Protein AF-E6WQA3-F1 (afdb_monomer_lite)

Radius of gyration: 50.95 Å; chains: 1; bounding box: 181×83×124 Å

pLDDT: mean 77.7, std 20.27, range [34.38, 96.5]

Sequence (260 aa):
MSIFPIILMTVLAVWALCATVLAVVSARRLRREQEAHGVAQDRMDRYRAALRRSEEKASAVALQFEALQREYVALRRSQEESEAEPSERPVPTVMIDCLDISGEIGTLFEHVARVATAIRDYSAYTRGHYGPEHSKARYDLLWLSDCLHTLDRVGKALAAGSQRSLASACQELLQMYDAYLTDGSGYDSRDTFRRLSERVPLRAVSDAIRSIAMKTAVPPASTSEMPAPATIPPVSAPVTGPPPTTGQRSMPGSALAQQA

Secondary structure (DSSP, 8-state):
--SHHHHHHHHHHHHHHHHHHHHHHHHHHHHHHHHHHHHHHHHHHHHHHHHHHHHHHHHHHHHHHHHHHHHHHHHHHHHHHHHHS-----SS----TT---HHHHHHHHHHHHHHHHHHHHTSHHHHTTT-SPPTTHHHHHHHHHHHHHHHHHHHHHHHTT-HHHHHHHHHHHHHHHHHHHH--STT-HHHHHHHTTTTS-HHHHHHHHHHHHHHHSPPP--------------PPPP----PPPP--------------

Foldseek 3Di:
DDPVVVVVVVVVVVVVVVVVVVVVVVVVVVVVVVVVVVVVVVVVVVVVVVVVVVVVVVVVVVVVVVVVVVVVVVVVVVVVVVVPPPDPDPDPPPPLPPFPLVVLVVVVVVLLVLLVVVLVCLDVVVVVPDDDHDPLSVLLNVLSVVLNVLCVQCVVCSVVSQLVSNLVSLVVSLVVLVCLCVDDDPSRSNVSCVVCCVSNPVVVNNVSSVSSNVSSPDDPPPPPPPPDPPPPDDDDDDDDDDDDDDDDDDDDDDDDDDDD

Structure (mmCIF, N/CA/C/O backbone):
data_AF-E6WQA3-F1
#
_entry.id   AF-E6WQA3-F1
#
loop_
_atom_site.group_PDB
_atom_site.id
_atom_site.type_symbol
_atom_site.label_atom_id
_atom_site.label_alt_id
_atom_site.label_comp_id
_atom_site.label_asym_id
_atom_site.label_entity_id
_atom_site.label_seq_id
_atom_site.pdbx_PDB_ins_code
_atom_site.Cartn_x
_atom_site.Cartn_y
_atom_site.Cartn_z
_atom_site.occupancy
_atom_site.B_iso_or_equiv
_atom_site.auth_seq_id
_atom_site.auth_comp_id
_atom_site.auth_asym_id
_atom_site.auth_atom_id
_atom_site.pdbx_PDB_model_num
ATOM 1 N N . MET A 1 1 ? 74.403 40.742 -66.467 1.00 54.91 1 MET A N 1
ATOM 2 C CA . MET A 1 1 ? 73.230 40.898 -65.575 1.00 54.91 1 MET A CA 1
ATOM 3 C C . MET A 1 1 ? 73.481 40.071 -64.324 1.00 54.91 1 MET A C 1
ATOM 5 O O . MET A 1 1 ? 73.879 38.923 -64.460 1.00 54.91 1 MET A O 1
ATOM 9 N N . SER A 1 2 ? 73.365 40.662 -63.132 1.00 60.31 2 SER A N 1
ATOM 10 C CA . SER A 1 2 ? 73.718 39.990 -61.871 1.00 60.31 2 SER A CA 1
ATOM 11 C C . SER A 1 2 ? 72.625 38.995 -61.461 1.00 60.31 2 SER A C 1
ATOM 13 O O . SER A 1 2 ? 71.460 39.370 -61.389 1.00 60.31 2 SER A O 1
ATOM 15 N N . ILE A 1 3 ? 73.001 37.735 -61.211 1.00 78.06 3 ILE A N 1
ATOM 16 C CA . ILE A 1 3 ? 72.114 36.621 -60.803 1.00 78.06 3 ILE A CA 1
ATOM 17 C C . ILE A 1 3 ? 71.727 36.726 -59.310 1.00 78.06 3 ILE A C 1
ATOM 19 O O . ILE A 1 3 ? 70.714 36.189 -58.864 1.00 78.06 3 ILE A O 1
ATOM 23 N N . PHE A 1 4 ? 72.507 37.484 -58.540 1.00 81.31 4 PHE A N 1
ATOM 24 C CA . PHE A 1 4 ? 72.368 37.677 -57.099 1.00 81.31 4 PHE A CA 1
ATOM 25 C C . PHE A 1 4 ? 70.963 38.104 -56.603 1.00 81.31 4 PHE A C 1
ATOM 27 O O . PHE A 1 4 ? 70.460 37.458 -55.681 1.00 81.31 4 PHE A O 1
ATOM 34 N N . PRO A 1 5 ? 70.274 39.115 -57.183 1.00 82.88 5 PRO A N 1
ATOM 35 C CA . PRO A 1 5 ? 68.948 39.531 -56.709 1.00 82.88 5 PRO A CA 1
ATOM 36 C C . PRO A 1 5 ? 67.866 38.457 -56.886 1.00 82.88 5 PRO A C 1
ATOM 38 O O . PRO A 1 5 ? 66.955 38.373 -56.066 1.00 82.88 5 PRO A O 1
ATOM 41 N N . ILE A 1 6 ? 67.971 37.612 -57.917 1.00 82.69 6 ILE A N 1
ATOM 42 C CA . ILE A 1 6 ? 67.002 36.536 -58.169 1.00 82.69 6 ILE A CA 1
ATOM 43 C C . ILE A 1 6 ? 67.149 35.453 -57.096 1.00 82.69 6 ILE A C 1
ATOM 45 O O . ILE A 1 6 ? 66.159 35.051 -56.487 1.00 82.69 6 ILE A O 1
ATOM 49 N N . ILE A 1 7 ? 68.387 35.043 -56.799 1.00 86.44 7 ILE A N 1
ATOM 50 C CA . ILE A 1 7 ? 68.666 34.069 -55.734 1.00 86.44 7 ILE A CA 1
ATOM 51 C C . ILE A 1 7 ? 68.172 34.611 -54.386 1.00 86.44 7 ILE A C 1
ATOM 53 O O . ILE A 1 7 ? 67.445 33.915 -53.679 1.00 86.44 7 ILE A O 1
ATOM 57 N N . LEU A 1 8 ? 68.467 35.874 -54.064 1.00 89.94 8 LEU A N 1
ATOM 58 C CA . LEU A 1 8 ? 68.033 36.494 -52.810 1.00 89.94 8 LEU A CA 1
ATOM 59 C C . LEU A 1 8 ? 66.501 36.503 -52.653 1.00 89.94 8 LEU A C 1
ATOM 61 O O . LEU A 1 8 ? 65.993 36.125 -51.600 1.00 89.94 8 LEU A O 1
ATOM 65 N N . MET A 1 9 ? 65.758 36.877 -53.701 1.00 89.19 9 MET A N 1
ATOM 66 C CA . MET A 1 9 ? 64.289 36.891 -53.667 1.00 89.19 9 MET A CA 1
ATOM 67 C C . MET A 1 9 ? 63.693 35.490 -53.502 1.00 89.19 9 MET A C 1
ATOM 69 O O . MET A 1 9 ? 62.743 35.318 -52.741 1.00 89.19 9 MET A O 1
ATOM 73 N N . THR A 1 10 ? 64.265 34.472 -54.155 1.00 88.12 10 THR A N 1
ATOM 74 C CA . THR A 1 10 ? 63.793 33.085 -53.991 1.00 88.12 10 THR A CA 1
ATOM 75 C C . THR A 1 10 ? 64.035 32.551 -52.580 1.00 88.12 10 THR A C 1
ATOM 77 O O . THR A 1 10 ? 63.140 31.939 -52.001 1.00 88.12 10 THR A O 1
ATOM 80 N N . VAL A 1 11 ? 65.195 32.844 -51.984 1.00 93.06 11 VAL A N 1
ATOM 81 C CA . VAL A 1 11 ? 65.504 32.454 -50.600 1.00 93.06 11 VAL A CA 1
ATOM 82 C C . VAL A 1 11 ? 64.552 33.140 -49.620 1.00 93.06 11 VAL A C 1
ATOM 84 O O . VAL A 1 11 ? 64.011 32.477 -48.737 1.00 93.06 11 VAL A O 1
ATOM 87 N N . LEU A 1 12 ? 64.278 34.436 -49.806 1.00 92.50 12 LEU A N 1
ATOM 88 C CA . LEU A 1 12 ? 63.318 35.172 -48.978 1.00 92.50 12 LEU A CA 1
ATOM 89 C C . LEU A 1 12 ? 61.889 34.633 -49.123 1.00 92.50 12 LEU A C 1
ATOM 91 O O . LEU A 1 12 ? 61.191 34.495 -48.120 1.00 92.50 12 LEU A O 1
ATOM 95 N N . ALA A 1 13 ? 61.463 34.280 -50.338 1.00 91.88 13 ALA A N 1
ATOM 96 C CA . ALA A 1 13 ? 60.142 33.701 -50.580 1.00 91.88 13 ALA A CA 1
ATOM 97 C C . ALA A 1 13 ? 59.982 32.326 -49.910 1.00 91.88 13 ALA A C 1
ATOM 99 O O . ALA A 1 13 ? 58.973 32.076 -49.250 1.00 91.88 13 ALA A O 1
ATOM 100 N N . VAL A 1 14 ? 60.995 31.457 -50.015 1.00 93.25 14 VAL A N 1
ATOM 101 C CA . VAL A 1 14 ? 61.010 30.157 -49.324 1.00 93.25 14 VAL A CA 1
ATOM 102 C C . VAL A 1 14 ? 60.991 30.353 -47.809 1.00 93.25 14 VAL A C 1
ATOM 104 O O . VAL A 1 14 ? 60.242 29.674 -47.108 1.00 93.25 14 VAL A O 1
ATOM 107 N N . TRP A 1 15 ? 61.755 31.316 -47.293 1.00 95.31 15 TRP A N 1
ATOM 108 C CA . TRP A 1 15 ? 61.786 31.604 -45.863 1.00 95.31 15 TRP A CA 1
ATOM 109 C C . TRP A 1 15 ? 60.438 32.124 -45.344 1.00 95.31 15 TRP A C 1
ATOM 111 O O . TRP A 1 15 ? 59.956 31.656 -44.313 1.00 95.31 15 TRP A O 1
ATOM 121 N N . ALA A 1 16 ? 59.775 33.013 -46.089 1.00 94.38 16 ALA A N 1
ATOM 122 C CA . ALA A 1 16 ? 58.437 33.503 -45.762 1.00 94.38 16 ALA A CA 1
ATOM 123 C C . ALA A 1 16 ? 57.380 32.383 -45.788 1.00 94.38 16 ALA A C 1
ATOM 125 O O . ALA A 1 16 ? 56.514 32.321 -44.909 1.00 94.38 16 ALA A O 1
ATOM 126 N N . LEU A 1 17 ? 57.470 31.458 -46.750 1.00 94.62 17 LEU A N 1
ATOM 127 C CA . LEU A 1 17 ? 56.593 30.287 -46.811 1.00 94.62 17 LEU A CA 1
ATOM 128 C C . LEU A 1 17 ? 56.805 29.371 -45.592 1.00 94.62 17 LEU A C 1
ATOM 130 O O . LEU A 1 17 ? 55.846 28.972 -44.934 1.00 94.62 17 LEU A O 1
ATOM 134 N N . CYS A 1 18 ? 58.057 29.090 -45.229 1.00 93.94 18 CYS A N 1
ATOM 135 C CA . CYS A 1 18 ? 58.369 28.300 -44.037 1.00 93.94 18 CYS A CA 1
ATOM 136 C C . CYS A 1 18 ? 57.880 28.984 -42.749 1.00 93.94 18 CYS A C 1
ATOM 138 O O . CYS A 1 18 ? 57.276 28.329 -41.897 1.00 93.94 18 CYS A O 1
ATOM 140 N N . ALA A 1 19 ? 58.077 30.300 -42.616 1.00 95.00 19 ALA A N 1
ATOM 141 C CA . ALA A 1 19 ? 57.637 31.068 -41.452 1.00 95.00 19 ALA A CA 1
ATOM 142 C C . ALA A 1 19 ? 56.106 31.085 -41.305 1.00 95.00 19 ALA A C 1
ATOM 144 O O . ALA A 1 19 ? 55.588 30.894 -40.205 1.00 95.00 19 ALA A O 1
ATOM 145 N N . THR A 1 20 ? 55.371 31.255 -42.407 1.00 94.44 20 THR A N 1
ATOM 146 C CA . THR A 1 20 ? 53.898 31.228 -42.395 1.00 94.44 20 THR A CA 1
ATOM 147 C C . THR A 1 20 ? 53.353 29.847 -42.044 1.00 94.44 20 THR A C 1
ATOM 149 O O . THR A 1 20 ? 52.447 29.747 -41.216 1.00 94.44 20 THR A O 1
ATOM 152 N N . VAL A 1 21 ? 53.936 28.771 -42.583 1.00 95.00 21 VAL A N 1
ATOM 153 C CA . VAL A 1 21 ? 53.549 27.398 -42.220 1.00 95.00 21 VAL A CA 1
ATOM 154 C C . VAL A 1 21 ? 53.799 27.134 -40.732 1.00 95.00 21 VAL A C 1
ATOM 156 O O . VAL A 1 21 ? 52.904 26.638 -40.045 1.00 95.00 21 VAL A O 1
ATOM 159 N N . LEU A 1 22 ? 54.965 27.521 -40.204 1.00 95.19 22 LEU A N 1
ATOM 160 C CA . LEU A 1 22 ? 55.279 27.372 -38.778 1.00 95.19 22 LEU A CA 1
ATOM 161 C C . LEU A 1 22 ? 54.321 28.171 -37.888 1.00 95.19 22 LEU A C 1
ATOM 163 O O . LEU A 1 22 ? 53.848 27.638 -36.884 1.00 95.19 22 LEU A O 1
ATOM 167 N N . ALA A 1 23 ? 53.983 29.405 -38.272 1.00 94.25 23 ALA A N 1
ATOM 168 C CA . ALA A 1 23 ? 53.027 30.239 -37.545 1.00 94.25 23 ALA A CA 1
ATOM 169 C C . ALA A 1 23 ? 51.612 29.635 -37.538 1.00 94.25 23 ALA A C 1
ATOM 171 O O . ALA A 1 23 ? 50.928 29.651 -36.516 1.00 94.25 23 ALA A O 1
ATOM 172 N N . VAL A 1 24 ? 51.167 29.051 -38.654 1.00 94.94 24 VAL A N 1
ATOM 173 C CA . VAL A 1 24 ? 49.854 28.391 -38.727 1.00 94.94 24 VAL A CA 1
ATOM 174 C C . VAL A 1 24 ? 49.830 27.125 -37.871 1.00 94.94 24 VAL A C 1
ATOM 176 O O . VAL A 1 24 ? 48.847 26.878 -37.169 1.00 94.94 24 VAL A O 1
ATOM 179 N N . VAL A 1 25 ? 50.895 26.322 -37.897 1.00 95.00 25 VAL A N 1
ATOM 180 C CA . VAL A 1 25 ? 50.987 25.102 -37.082 1.00 95.00 25 VAL A CA 1
ATOM 181 C C . VAL A 1 25 ? 51.034 25.442 -35.593 1.00 95.00 25 VAL A C 1
ATOM 183 O O . VAL A 1 25 ? 50.296 24.833 -34.815 1.00 95.00 25 VAL A O 1
ATOM 186 N N . SER A 1 26 ? 51.829 26.437 -35.191 1.00 92.31 26 SER A N 1
ATOM 187 C CA . SER A 1 26 ? 51.912 26.865 -33.791 1.00 92.31 26 SER A CA 1
ATOM 188 C C . SER A 1 26 ? 50.596 27.471 -33.302 1.00 92.31 26 SER A C 1
ATOM 190 O O . SER A 1 26 ? 50.126 27.096 -32.230 1.00 92.31 26 SER A O 1
ATOM 192 N N . ALA A 1 27 ? 49.930 28.301 -34.112 1.00 92.69 27 ALA A N 1
ATOM 193 C CA . ALA A 1 27 ? 48.621 28.860 -33.778 1.00 92.69 27 ALA A CA 1
ATOM 194 C C . ALA A 1 27 ? 47.549 27.770 -33.633 1.00 92.69 27 ALA A C 1
ATOM 196 O O . ALA A 1 27 ? 46.747 27.807 -32.700 1.00 92.69 27 ALA A O 1
ATOM 197 N N . ARG A 1 28 ? 47.541 26.766 -34.521 1.00 92.94 28 ARG A N 1
ATOM 198 C CA . ARG A 1 28 ? 46.621 25.619 -34.417 1.00 92.94 28 ARG A CA 1
ATOM 199 C C . ARG A 1 28 ? 46.897 24.782 -33.174 1.00 92.94 28 ARG A C 1
ATOM 201 O O . ARG A 1 28 ? 45.951 24.345 -32.525 1.00 92.94 28 ARG A O 1
ATOM 208 N N . ARG A 1 29 ? 48.169 24.564 -32.838 1.00 93.19 29 ARG A N 1
ATOM 209 C CA . ARG A 1 29 ? 48.557 23.845 -31.623 1.00 93.19 29 ARG A CA 1
ATOM 210 C C . ARG A 1 29 ? 48.110 24.597 -30.368 1.00 93.19 29 ARG A C 1
ATOM 212 O O . ARG A 1 29 ? 47.467 23.993 -29.518 1.00 93.19 29 ARG A O 1
ATOM 219 N N . LEU A 1 30 ? 48.358 25.905 -30.308 1.00 93.06 30 LEU A N 1
ATOM 220 C CA . LEU A 1 30 ? 47.960 26.749 -29.182 1.00 93.06 30 LEU A CA 1
ATOM 221 C C . LEU A 1 30 ? 46.436 26.763 -28.992 1.00 93.06 30 LEU A C 1
ATOM 223 O O . LEU A 1 30 ? 45.960 26.647 -27.868 1.00 93.06 30 LEU A O 1
ATOM 227 N N . ARG A 1 31 ? 45.663 26.830 -30.086 1.00 91.38 31 ARG A N 1
ATOM 228 C CA . ARG A 1 31 ? 44.193 26.742 -30.023 1.00 91.38 31 ARG A CA 1
ATOM 229 C C . ARG A 1 31 ? 43.713 25.409 -29.451 1.00 91.38 31 ARG A C 1
ATOM 231 O O . ARG A 1 31 ? 42.843 25.411 -28.592 1.00 91.38 31 ARG A O 1
ATOM 238 N N . ARG A 1 32 ? 44.309 24.284 -29.863 1.00 92.75 32 ARG A N 1
ATOM 239 C CA . ARG A 1 32 ? 43.960 22.958 -29.318 1.00 92.75 32 ARG A CA 1
ATOM 240 C C . ARG A 1 32 ? 44.265 22.845 -27.825 1.00 92.75 32 ARG A C 1
ATOM 242 O O . ARG A 1 32 ? 43.474 22.271 -27.086 1.00 92.75 32 ARG A O 1
ATOM 249 N N . GLU A 1 33 ? 45.399 23.388 -27.385 1.00 92.38 33 GLU A N 1
ATOM 250 C CA . GLU A 1 33 ? 45.766 23.415 -25.965 1.00 92.38 33 GLU A CA 1
ATOM 251 C C . GLU A 1 33 ? 44.787 24.295 -25.161 1.00 92.38 33 GLU A C 1
ATOM 253 O O . GLU A 1 33 ? 44.315 23.880 -24.104 1.00 92.38 33 GLU A O 1
ATOM 258 N N . GLN A 1 34 ? 44.385 25.454 -25.696 1.00 91.94 34 GLN A N 1
ATOM 259 C CA . GLN A 1 34 ? 43.372 26.321 -25.079 1.00 91.94 34 GLN A CA 1
ATOM 260 C C . GLN A 1 34 ? 41.988 25.660 -24.994 1.00 91.94 34 GLN A C 1
ATOM 262 O O . GLN A 1 34 ? 41.352 25.718 -23.943 1.00 91.94 34 GLN A O 1
ATOM 267 N N . GLU A 1 35 ? 41.534 24.993 -26.058 1.00 92.38 35 GLU A N 1
ATOM 268 C CA . GLU A 1 35 ? 40.267 24.250 -26.063 1.00 92.38 35 GLU A CA 1
ATOM 269 C C . GLU A 1 35 ? 40.280 23.115 -25.027 1.00 92.38 35 GLU A C 1
ATOM 271 O O . GLU A 1 35 ? 39.320 22.954 -24.272 1.00 92.38 35 GLU A O 1
ATOM 276 N N . ALA A 1 36 ? 41.387 22.372 -24.921 1.00 90.94 36 ALA A N 1
ATOM 277 C CA . ALA A 1 36 ? 41.539 21.317 -23.920 1.00 90.94 36 ALA A CA 1
ATOM 278 C C . ALA A 1 36 ? 41.485 21.864 -22.481 1.00 90.94 36 ALA A C 1
ATOM 280 O O . ALA A 1 36 ? 40.849 21.257 -21.613 1.00 90.94 36 ALA A O 1
ATOM 281 N N . HIS A 1 37 ? 42.103 23.023 -22.227 1.00 91.94 37 HIS A N 1
ATOM 282 C CA . HIS A 1 37 ? 42.023 23.694 -20.928 1.00 91.94 37 HIS A CA 1
ATOM 283 C C . HIS A 1 37 ? 40.611 24.199 -20.612 1.00 91.94 37 HIS A C 1
ATOM 285 O O . HIS A 1 37 ? 40.155 24.011 -19.483 1.00 91.94 37 HIS A O 1
ATOM 291 N N . GLY A 1 38 ? 39.898 24.756 -21.596 1.00 91.81 38 GLY A N 1
ATOM 292 C CA . GLY A 1 38 ? 38.505 25.183 -21.435 1.00 91.81 38 GLY A CA 1
ATOM 293 C C . GLY A 1 38 ? 37.586 24.018 -21.064 1.00 91.81 38 GLY A C 1
ATOM 294 O O . GLY A 1 38 ? 36.861 24.087 -20.076 1.00 91.81 38 GLY A O 1
ATOM 295 N N . VAL A 1 39 ? 37.704 22.883 -21.763 1.00 93.44 39 VAL A N 1
ATOM 296 C CA . VAL A 1 39 ? 36.914 21.674 -21.458 1.00 93.44 39 VAL A CA 1
ATOM 297 C C . VAL A 1 39 ? 37.200 21.145 -20.046 1.00 93.44 39 VAL A C 1
ATOM 299 O O . VAL A 1 39 ? 36.283 20.692 -19.353 1.00 93.44 39 VAL A O 1
ATOM 302 N N . ALA A 1 40 ? 38.458 21.198 -19.597 1.00 92.19 40 ALA A N 1
ATOM 303 C CA . ALA A 1 40 ? 38.826 20.797 -18.242 1.00 92.19 40 ALA A CA 1
ATOM 304 C C . ALA A 1 40 ? 38.228 21.738 -17.180 1.00 92.19 40 ALA A C 1
ATOM 306 O O . ALA A 1 40 ? 37.687 21.254 -16.182 1.00 92.19 40 ALA A O 1
ATOM 307 N N . GLN A 1 41 ? 38.273 23.054 -17.408 1.00 94.81 41 GLN A N 1
ATOM 308 C CA . GLN A 1 41 ? 37.668 24.059 -16.526 1.00 94.81 41 GLN A CA 1
ATOM 309 C C . GLN A 1 41 ? 36.146 23.894 -16.450 1.00 94.81 41 GLN A C 1
ATOM 311 O O . GLN A 1 41 ? 35.612 23.734 -15.353 1.00 94.81 41 GLN A O 1
ATOM 316 N N . ASP A 1 42 ? 35.469 23.757 -17.592 1.00 94.81 42 ASP A N 1
ATOM 317 C CA . ASP A 1 42 ? 34.022 23.518 -17.659 1.00 94.81 42 ASP A CA 1
ATOM 318 C C . ASP A 1 42 ? 33.600 22.253 -16.907 1.00 94.81 42 ASP A C 1
ATOM 320 O O . ASP A 1 42 ? 32.508 22.166 -16.333 1.00 94.81 42 ASP A O 1
ATOM 324 N N . ARG A 1 43 ? 34.440 21.213 -16.940 1.00 93.88 43 ARG A N 1
ATOM 325 C CA . ARG A 1 43 ? 34.186 19.976 -16.200 1.00 93.88 43 ARG A CA 1
ATOM 326 C C . ARG A 1 43 ? 34.349 20.195 -14.695 1.00 93.88 43 ARG A C 1
ATOM 328 O O . ARG A 1 43 ? 33.512 19.716 -13.931 1.00 93.88 43 ARG A O 1
ATOM 335 N N . MET A 1 44 ? 35.381 20.924 -14.270 1.00 94.62 44 MET A N 1
ATOM 336 C CA . MET A 1 44 ? 35.592 21.271 -12.860 1.00 94.62 44 MET A CA 1
ATOM 337 C C . MET A 1 44 ? 34.468 22.150 -12.309 1.00 94.62 44 MET A C 1
ATOM 339 O O . MET A 1 44 ? 33.974 21.887 -11.213 1.00 94.62 44 MET A O 1
ATOM 343 N N . ASP A 1 45 ? 34.003 23.134 -13.074 1.00 95.62 45 ASP A N 1
ATOM 344 C CA . ASP A 1 45 ? 32.924 24.024 -12.644 1.00 95.62 45 ASP A CA 1
ATOM 345 C C . ASP A 1 45 ? 31.585 23.290 -12.548 1.00 95.62 45 ASP A C 1
ATOM 347 O O . ASP A 1 45 ? 30.834 23.491 -11.590 1.00 95.62 45 ASP A O 1
ATOM 351 N N . ARG A 1 46 ? 31.328 22.332 -13.448 1.00 95.88 46 ARG A N 1
ATOM 352 C CA . ARG A 1 46 ? 30.185 21.415 -13.319 1.00 95.88 46 ARG A CA 1
ATOM 353 C C . ARG A 1 46 ? 30.258 20.565 -12.053 1.00 95.88 46 ARG A C 1
ATOM 355 O O . ARG A 1 46 ? 29.241 20.426 -11.374 1.00 95.88 46 ARG A O 1
ATOM 362 N N . TYR A 1 47 ? 31.429 20.028 -11.708 1.00 95.12 47 TYR A N 1
ATOM 363 C CA . TYR A 1 47 ? 31.590 19.270 -10.463 1.00 95.12 47 TYR A CA 1
ATOM 364 C C . TYR A 1 47 ? 31.397 20.146 -9.225 1.00 95.12 47 TYR A C 1
ATOM 366 O O . TYR A 1 47 ? 30.706 19.733 -8.298 1.00 95.12 47 TYR A O 1
ATOM 374 N N . ARG A 1 48 ? 31.923 21.375 -9.224 1.00 96.50 48 ARG A N 1
ATOM 375 C CA . ARG A 1 48 ? 31.711 22.335 -8.128 1.00 96.50 48 ARG A CA 1
ATOM 376 C C . ARG A 1 48 ? 30.240 22.711 -7.973 1.00 96.50 48 ARG A C 1
ATOM 378 O O . ARG A 1 48 ? 29.739 22.754 -6.855 1.00 96.50 48 ARG A O 1
ATOM 385 N N . ALA A 1 49 ? 29.530 22.939 -9.077 1.00 95.81 49 ALA A N 1
ATOM 386 C CA . ALA A 1 49 ? 28.097 23.218 -9.045 1.00 95.81 49 ALA A CA 1
ATOM 387 C C . ALA A 1 49 ? 27.289 22.013 -8.534 1.00 95.81 49 ALA A C 1
ATOM 389 O O . ALA A 1 49 ? 26.353 22.183 -7.756 1.00 95.81 49 ALA A O 1
ATOM 390 N N . ALA A 1 50 ? 27.657 20.794 -8.939 1.00 95.06 50 ALA A N 1
ATOM 391 C CA . ALA A 1 50 ? 27.034 19.574 -8.432 1.00 95.06 50 ALA A CA 1
ATOM 392 C C . ALA A 1 50 ? 27.285 19.384 -6.927 1.00 95.06 50 ALA A C 1
ATOM 394 O O . ALA A 1 50 ? 26.352 19.041 -6.202 1.00 95.06 50 ALA A O 1
ATOM 395 N N . LEU A 1 51 ? 28.505 19.668 -6.459 1.00 96.12 51 LEU A N 1
ATOM 396 C CA . LEU A 1 51 ? 28.863 19.603 -5.044 1.00 96.12 51 LEU A CA 1
ATOM 397 C C . LEU A 1 51 ? 28.035 20.596 -4.220 1.00 96.12 51 LEU A C 1
ATOM 399 O O . LEU A 1 51 ? 27.374 20.176 -3.275 1.00 96.12 51 LEU A O 1
ATOM 403 N N . ARG A 1 52 ? 27.946 21.863 -4.647 1.00 95.50 52 ARG A N 1
ATOM 404 C CA . ARG A 1 52 ? 27.113 22.875 -3.970 1.00 95.50 52 ARG A CA 1
ATOM 405 C C . ARG A 1 52 ? 25.650 22.452 -3.861 1.00 95.50 52 ARG A C 1
ATOM 407 O O . ARG A 1 52 ? 25.068 22.535 -2.790 1.00 95.50 52 ARG A O 1
ATOM 414 N N . ARG A 1 53 ? 25.071 21.894 -4.931 1.00 95.50 53 ARG A N 1
ATOM 415 C CA . ARG A 1 53 ? 23.695 21.360 -4.888 1.00 95.50 53 ARG A CA 1
ATOM 416 C C . ARG A 1 53 ? 23.543 20.202 -3.903 1.00 95.50 53 ARG A C 1
ATOM 418 O O . ARG A 1 53 ? 22.468 20.022 -3.340 1.00 95.50 53 ARG A O 1
ATOM 425 N N . SER A 1 54 ? 24.572 19.371 -3.740 1.00 91.75 54 SER A N 1
ATOM 426 C CA . SER A 1 54 ? 24.542 18.284 -2.757 1.00 91.75 54 SER A CA 1
ATOM 427 C C . SER A 1 54 ? 24.662 18.808 -1.325 1.00 91.75 54 SER A C 1
ATOM 429 O O . SER A 1 54 ? 23.932 18.341 -0.456 1.00 91.75 54 SER A O 1
ATOM 431 N N . GLU A 1 55 ? 25.494 19.827 -1.105 1.00 96.50 55 GLU A N 1
ATOM 432 C CA . GLU A 1 55 ? 25.644 20.511 0.182 1.00 96.50 55 GLU A CA 1
ATOM 433 C C . GLU A 1 55 ? 24.351 21.237 0.581 1.00 96.50 55 GLU A C 1
ATOM 435 O O . GLU A 1 55 ? 23.898 21.095 1.713 1.00 96.50 55 GLU A O 1
ATOM 440 N N . GLU A 1 56 ? 23.697 21.929 -0.357 1.00 95.62 56 GLU A N 1
ATOM 441 C CA . GLU A 1 56 ? 22.388 22.572 -0.155 1.00 95.62 56 GLU A CA 1
ATOM 442 C C . GLU A 1 56 ? 21.294 21.560 0.211 1.00 95.62 56 GLU A C 1
ATOM 444 O O . GLU A 1 56 ? 20.465 21.809 1.084 1.00 95.62 56 GLU A O 1
ATOM 449 N N . LYS A 1 57 ? 21.287 20.385 -0.428 1.00 95.62 57 LYS A N 1
ATOM 450 C CA . LYS A 1 57 ? 20.352 19.312 -0.064 1.00 95.62 57 LYS A CA 1
ATOM 451 C C . LYS A 1 57 ? 20.655 18.750 1.321 1.00 95.62 57 LYS A C 1
ATOM 453 O O . LYS A 1 57 ? 19.724 18.496 2.079 1.00 95.62 57 LYS A O 1
ATOM 458 N N . ALA A 1 58 ? 21.930 18.563 1.656 1.00 95.12 58 ALA A N 1
ATOM 459 C CA . ALA A 1 58 ? 22.335 18.067 2.966 1.00 95.12 58 ALA A CA 1
ATOM 460 C C . ALA A 1 58 ? 21.953 19.049 4.085 1.00 95.12 58 ALA A C 1
ATOM 462 O O . ALA A 1 58 ? 21.415 18.622 5.106 1.00 95.12 58 ALA A O 1
ATOM 463 N N . SER A 1 59 ? 22.152 20.355 3.880 1.00 94.44 59 SER A N 1
ATOM 464 C CA . SER A 1 59 ? 21.746 21.377 4.851 1.00 94.44 59 SER A CA 1
ATOM 465 C C . SER A 1 59 ? 20.224 21.477 4.984 1.00 94.44 59 SER A C 1
ATOM 467 O O . SER A 1 59 ? 19.721 21.584 6.101 1.00 94.44 59 SER A O 1
ATOM 469 N N . ALA A 1 60 ? 19.473 21.350 3.885 1.00 95.00 60 ALA A N 1
ATOM 470 C CA . ALA A 1 60 ? 18.012 21.307 3.931 1.00 95.00 60 ALA A CA 1
ATOM 471 C C . ALA A 1 60 ? 17.493 20.101 4.734 1.00 95.00 60 ALA A C 1
ATOM 473 O O . ALA A 1 60 ? 16.588 20.249 5.555 1.00 95.00 60 ALA A O 1
ATOM 474 N N . VAL A 1 61 ? 18.092 18.921 4.543 1.00 95.12 61 VAL A N 1
ATOM 475 C CA . VAL A 1 61 ? 17.748 17.711 5.309 1.00 95.12 61 VAL A CA 1
ATOM 476 C C . VAL A 1 61 ? 18.118 17.865 6.787 1.00 95.12 61 VAL A C 1
ATOM 478 O O . VAL A 1 61 ? 17.331 17.474 7.645 1.00 95.12 61 VAL A O 1
ATOM 481 N N . ALA A 1 62 ? 19.264 18.474 7.105 1.00 96.00 62 ALA A N 1
ATOM 482 C CA . ALA A 1 62 ? 19.658 18.738 8.490 1.00 96.00 62 ALA A CA 1
ATOM 483 C C . ALA A 1 62 ? 18.645 19.647 9.209 1.00 96.00 62 ALA A C 1
ATOM 485 O O . ALA A 1 62 ? 18.216 19.332 10.317 1.00 96.00 62 ALA A O 1
ATOM 48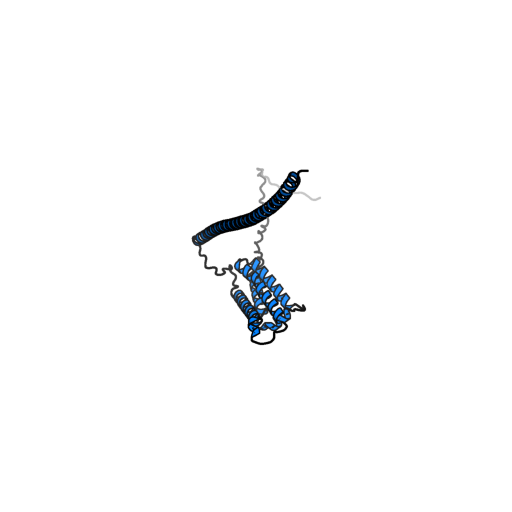6 N N . LEU A 1 63 ? 18.181 20.715 8.549 1.00 96.19 63 LEU A N 1
ATOM 487 C CA . LEU A 1 63 ? 17.144 21.597 9.096 1.00 96.19 63 LEU A CA 1
ATOM 488 C C . LEU A 1 63 ? 15.803 20.874 9.299 1.00 96.19 63 LEU A C 1
ATOM 490 O O . LEU A 1 63 ? 15.136 21.095 10.310 1.00 96.19 63 LEU A O 1
ATOM 494 N N . GLN A 1 64 ? 15.412 19.994 8.370 1.00 95.56 64 GLN A N 1
ATOM 495 C CA . GLN A 1 64 ? 14.211 19.163 8.526 1.00 95.56 64 GLN A CA 1
ATOM 496 C C . GLN A 1 64 ? 14.332 18.208 9.715 1.00 95.56 64 GLN A C 1
ATOM 498 O O . GLN A 1 64 ? 13.381 18.058 10.480 1.00 95.56 64 GLN A O 1
ATOM 503 N N . PHE A 1 65 ? 15.500 17.592 9.894 1.00 95.75 65 PHE A N 1
ATOM 504 C CA . PHE A 1 65 ? 15.754 16.700 11.019 1.00 95.75 65 PHE A CA 1
ATOM 505 C C . PHE A 1 65 ? 15.689 17.444 12.357 1.00 95.75 65 PHE A C 1
ATOM 507 O O . PHE A 1 65 ? 15.043 16.971 13.289 1.00 95.75 65 PHE A O 1
ATOM 514 N N . GLU A 1 66 ? 16.283 18.637 12.446 1.00 96.25 66 GLU A N 1
ATOM 515 C CA . GLU A 1 66 ? 16.179 19.472 13.645 1.00 96.25 66 GLU A CA 1
ATOM 516 C C . GLU A 1 66 ? 14.733 19.875 13.956 1.00 96.25 66 GLU A C 1
ATOM 518 O O . GLU A 1 66 ? 14.334 19.871 15.122 1.00 96.25 66 GLU A O 1
ATOM 523 N N . ALA A 1 67 ? 13.937 20.219 12.939 1.00 95.12 67 ALA A N 1
ATOM 524 C CA . ALA A 1 67 ? 12.522 20.535 13.118 1.00 95.12 67 ALA A CA 1
ATOM 525 C C . ALA A 1 67 ? 11.745 19.323 13.660 1.00 95.12 67 ALA A C 1
ATOM 527 O O . ALA A 1 67 ? 11.057 19.444 14.674 1.00 95.12 67 ALA A O 1
ATOM 528 N N . LEU A 1 68 ? 11.949 18.145 13.062 1.00 94.81 68 LEU A N 1
ATOM 529 C CA . LEU A 1 68 ? 11.334 16.892 13.505 1.00 94.81 68 LEU A CA 1
ATOM 530 C C . LEU A 1 68 ? 11.743 16.534 14.942 1.00 94.81 68 LEU A C 1
ATOM 532 O O . LEU A 1 68 ? 10.922 16.089 15.739 1.00 94.81 68 LEU A O 1
ATOM 536 N N . GLN A 1 69 ? 13.009 16.757 15.302 1.00 96.38 69 GLN A N 1
ATOM 537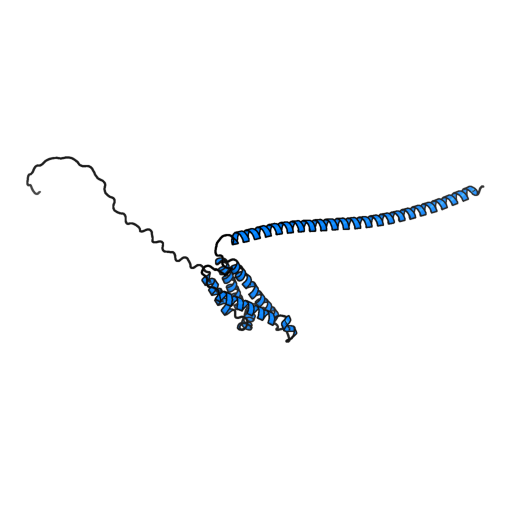 C CA . GLN A 1 69 ? 13.501 16.505 16.653 1.00 96.38 69 GLN A CA 1
ATOM 538 C C . GLN A 1 69 ? 12.833 17.432 17.679 1.00 96.38 69 GLN A C 1
ATOM 540 O O . GLN A 1 69 ? 12.505 16.985 18.780 1.00 96.38 69 GLN A O 1
ATOM 545 N N . ARG A 1 70 ? 12.588 18.703 17.334 1.00 95.75 70 ARG A N 1
ATOM 546 C CA . ARG A 1 70 ? 11.844 19.634 18.202 1.00 95.75 70 ARG A CA 1
ATOM 547 C C . ARG A 1 70 ? 10.389 19.203 18.368 1.00 95.75 70 ARG A C 1
ATOM 549 O O . ARG A 1 70 ? 9.898 19.214 19.494 1.00 95.75 70 ARG A O 1
ATOM 556 N N . GLU A 1 71 ? 9.729 18.791 17.287 1.00 95.31 71 GLU A N 1
ATOM 557 C CA . GLU A 1 71 ? 8.358 18.264 17.333 1.00 95.31 71 GLU A CA 1
ATOM 558 C C . GLU A 1 71 ? 8.269 16.996 18.185 1.00 95.31 71 GLU A C 1
ATOM 560 O O . GLU A 1 71 ? 7.401 16.893 19.047 1.00 95.31 71 GLU A O 1
ATOM 565 N N . TYR A 1 72 ? 9.213 16.067 18.018 1.00 94.88 72 TYR A N 1
ATOM 566 C CA . TYR A 1 72 ? 9.289 14.850 18.822 1.00 94.88 72 TYR A CA 1
ATOM 567 C C . TYR A 1 72 ? 9.465 15.155 20.314 1.00 94.88 72 TYR A C 1
ATOM 569 O O . TYR A 1 72 ? 8.781 14.572 21.151 1.00 94.88 72 TYR A O 1
ATOM 577 N N . VAL A 1 73 ? 10.351 16.093 20.666 1.00 95.94 73 VAL A N 1
ATOM 578 C CA . VAL A 1 73 ? 10.538 16.510 22.064 1.00 95.94 73 VAL A CA 1
ATOM 579 C C . VAL A 1 73 ? 9.279 17.182 22.618 1.00 95.94 73 VAL A C 1
ATOM 581 O O . VAL A 1 73 ? 8.935 16.944 23.773 1.00 95.94 73 VAL A O 1
ATOM 584 N N . ALA A 1 74 ? 8.574 17.988 21.820 1.00 94.56 74 ALA A N 1
ATOM 585 C CA . ALA A 1 74 ? 7.316 18.608 22.232 1.00 94.56 74 ALA A CA 1
ATOM 586 C C . ALA A 1 74 ? 6.205 17.567 22.462 1.00 94.56 74 ALA A C 1
ATOM 588 O O . ALA A 1 74 ? 5.535 17.619 23.489 1.00 94.56 74 ALA A O 1
ATOM 589 N N . LEU A 1 75 ? 6.065 16.591 21.558 1.00 92.62 75 LEU A N 1
ATOM 590 C CA . LEU A 1 75 ? 5.131 15.466 21.696 1.00 92.62 75 LEU A CA 1
ATOM 591 C C . LEU A 1 75 ? 5.450 14.598 22.911 1.00 92.62 75 LEU A C 1
ATOM 593 O O . LEU A 1 75 ? 4.554 14.164 23.626 1.00 92.62 75 LEU A O 1
ATOM 597 N N . ARG A 1 76 ? 6.734 14.347 23.165 1.00 94.06 76 ARG A N 1
ATOM 598 C CA . ARG A 1 76 ? 7.150 13.585 24.338 1.00 94.06 76 ARG A CA 1
ATOM 599 C C . ARG A 1 76 ? 6.802 14.317 25.632 1.00 94.06 76 ARG A C 1
ATOM 601 O O . ARG A 1 76 ? 6.303 13.689 26.553 1.00 94.06 76 ARG A O 1
ATOM 608 N N . ARG A 1 77 ? 7.006 15.638 25.691 1.00 91.50 77 ARG A N 1
ATOM 609 C CA . ARG A 1 77 ? 6.586 16.431 26.856 1.00 91.50 77 ARG A CA 1
ATOM 610 C C . ARG A 1 77 ? 5.077 16.421 27.042 1.00 91.50 77 ARG A C 1
ATOM 612 O O . ARG A 1 77 ? 4.639 16.262 28.167 1.00 91.50 77 ARG A O 1
ATOM 619 N N . SER A 1 78 ? 4.286 16.530 25.972 1.00 87.25 78 SER A N 1
ATOM 620 C CA . SER A 1 78 ? 2.826 16.466 26.109 1.00 87.25 78 SER A CA 1
ATOM 621 C C . SER A 1 78 ? 2.338 15.082 26.547 1.00 87.25 78 SER A C 1
ATOM 623 O O . SER A 1 78 ? 1.345 14.994 27.266 1.00 87.25 78 SER A O 1
ATOM 625 N N . GLN A 1 79 ? 3.035 14.006 26.162 1.00 86.12 79 GLN A N 1
ATOM 626 C CA . GLN A 1 79 ? 2.802 12.665 26.705 1.00 86.12 79 GLN A CA 1
ATOM 627 C C . GLN A 1 79 ? 3.152 12.592 28.191 1.00 86.12 79 GLN A C 1
ATOM 629 O O . GLN A 1 79 ? 2.306 12.182 28.973 1.00 86.12 79 GLN A O 1
ATOM 634 N N . GLU A 1 80 ? 4.343 13.048 28.586 1.00 85.81 80 GLU A N 1
ATOM 635 C CA . GLU A 1 80 ? 4.780 13.063 29.989 1.00 85.81 80 GLU A CA 1
ATOM 636 C C . GLU A 1 80 ? 3.853 13.936 30.864 1.00 85.81 80 GLU A C 1
ATOM 638 O O . GLU A 1 80 ? 3.528 13.556 31.983 1.00 85.81 80 GLU A O 1
ATOM 643 N N . GLU A 1 81 ? 3.348 15.062 30.351 1.00 82.62 81 GLU A N 1
ATOM 644 C CA . GLU A 1 81 ? 2.342 15.909 31.014 1.00 82.62 81 GLU A CA 1
ATOM 645 C C . GLU A 1 81 ? 0.966 15.222 31.096 1.00 82.62 81 GLU A C 1
ATOM 647 O O . GLU A 1 81 ? 0.298 15.315 32.124 1.00 82.62 81 GLU A O 1
ATOM 652 N N . SER A 1 82 ? 0.566 14.476 30.058 1.00 69.56 82 SER A N 1
ATOM 653 C CA . SER A 1 82 ? -0.658 13.653 30.068 1.00 69.56 82 SER A CA 1
ATOM 654 C C . SER A 1 82 ? -0.558 12.442 31.003 1.00 69.56 82 SER A C 1
ATOM 656 O O . SER A 1 82 ? -1.584 11.937 31.450 1.00 69.56 82 SER A O 1
ATOM 658 N N . GLU A 1 83 ? 0.656 11.951 31.262 1.00 68.12 83 GLU A N 1
ATOM 659 C CA . GLU A 1 83 ? 0.953 10.868 32.208 1.00 68.12 83 GLU A CA 1
ATOM 660 C C . GLU A 1 83 ? 1.117 11.380 33.651 1.00 68.12 83 GLU A C 1
ATOM 662 O O . GLU A 1 83 ? 0.871 10.631 34.595 1.00 68.12 83 GLU A O 1
ATOM 667 N N . ALA A 1 84 ? 1.526 12.641 33.835 1.00 67.94 84 ALA A N 1
ATOM 668 C CA . ALA A 1 84 ? 1.717 13.272 35.143 1.00 67.94 84 ALA A CA 1
ATOM 669 C C . ALA A 1 84 ? 0.437 13.899 35.731 1.00 67.94 84 ALA A C 1
ATOM 671 O O . ALA A 1 84 ? 0.392 14.150 36.940 1.00 67.94 84 ALA A O 1
ATOM 672 N N . GLU A 1 85 ? -0.610 14.141 34.930 1.00 51.34 85 GLU A N 1
ATOM 673 C CA . GLU A 1 85 ? -1.952 14.382 35.474 1.00 51.34 85 GLU A CA 1
ATOM 674 C C . GLU A 1 85 ? -2.457 13.112 36.186 1.00 51.34 85 GLU A C 1
ATOM 676 O O . GLU A 1 85 ? -2.459 12.031 35.593 1.00 51.34 85 GLU A O 1
ATOM 681 N N . PRO A 1 86 ? -2.917 13.194 37.451 1.00 53.94 86 PRO A N 1
ATOM 682 C CA . PRO A 1 86 ? -3.426 12.031 38.152 1.00 53.94 86 PRO A CA 1
ATOM 683 C C . PRO A 1 86 ? -4.822 11.710 37.617 1.00 53.94 86 PRO A C 1
ATOM 685 O O . PRO A 1 86 ? -5.838 12.200 38.106 1.00 53.94 86 PRO A O 1
ATOM 688 N N . SER A 1 87 ? -4.871 10.855 36.608 1.00 46.12 87 SER A N 1
ATOM 689 C CA . SER A 1 87 ? -6.065 10.118 36.235 1.00 46.12 87 SER A CA 1
ATOM 690 C C . SER A 1 87 ? -5.630 8.723 35.833 1.00 46.12 87 SER A C 1
ATOM 692 O O . SER A 1 87 ? -4.794 8.551 34.949 1.00 46.12 87 SER A O 1
ATOM 694 N N . GLU A 1 88 ? -6.200 7.732 36.514 1.00 47.53 88 GLU A N 1
ATOM 695 C CA . GLU A 1 88 ? -6.390 6.380 36.002 1.00 47.53 88 GLU A CA 1
ATOM 696 C C . GLU A 1 88 ? -6.694 6.414 34.497 1.00 47.53 88 GLU A C 1
ATOM 698 O O . GLU A 1 88 ? -7.842 6.530 34.073 1.00 47.53 88 GLU A O 1
ATOM 703 N N . ARG A 1 89 ? -5.664 6.290 33.664 1.00 45.69 89 ARG A N 1
ATOM 704 C CA . ARG A 1 89 ? -5.831 5.838 32.294 1.00 45.69 89 ARG A CA 1
ATOM 705 C C . ARG A 1 89 ? -5.292 4.427 32.245 1.00 45.69 89 ARG A C 1
ATOM 707 O O . ARG A 1 89 ? -4.074 4.237 32.294 1.00 45.69 89 ARG A O 1
ATOM 714 N N . PRO A 1 90 ? -6.178 3.419 32.203 1.00 45.09 90 PRO A N 1
ATOM 715 C CA . PRO A 1 90 ? -5.727 2.085 31.897 1.00 45.09 90 PRO A CA 1
ATOM 716 C C . PRO A 1 90 ? -5.032 2.142 30.534 1.00 45.09 90 PRO A C 1
ATOM 718 O O . PRO A 1 90 ? -5.363 2.965 29.675 1.00 45.09 90 PRO A O 1
ATOM 721 N N . VAL A 1 91 ? -4.073 1.237 30.346 1.00 41.47 91 VAL A N 1
ATOM 722 C CA . VAL A 1 91 ? -3.664 0.682 29.047 1.00 41.47 91 VAL A CA 1
ATOM 723 C C . VAL A 1 91 ? -4.822 0.813 28.048 1.00 41.47 91 VAL A C 1
ATOM 725 O O . VAL A 1 91 ? -5.959 0.593 28.479 1.00 41.47 91 VAL A O 1
ATOM 728 N N . PRO A 1 92 ? -4.601 1.079 26.745 1.00 43.66 92 PRO A N 1
ATOM 729 C CA . PRO A 1 92 ? -5.662 1.049 25.740 1.00 43.66 92 PRO A CA 1
ATOM 730 C C . PRO A 1 92 ? -6.202 -0.383 25.529 1.00 43.66 92 PRO A C 1
ATOM 732 O O . PRO A 1 92 ? -6.282 -0.898 24.424 1.00 43.66 92 PRO A O 1
ATOM 735 N N . THR A 1 93 ? -6.590 -1.073 26.601 1.00 41.84 93 THR A N 1
ATOM 736 C CA . THR A 1 93 ? -7.918 -1.646 26.733 1.00 41.84 93 THR A CA 1
ATOM 737 C C . THR A 1 93 ? -8.877 -0.714 26.027 1.00 41.84 93 THR A C 1
ATOM 739 O O . THR A 1 93 ? -9.062 0.441 26.399 1.00 41.84 93 THR A O 1
ATOM 742 N N . VAL A 1 94 ? -9.419 -1.239 24.950 1.00 46.94 94 VAL A N 1
ATOM 743 C CA . VAL A 1 94 ? -10.590 -0.778 24.237 1.00 46.94 94 VAL A CA 1
ATOM 744 C C . VAL A 1 94 ? -11.713 -0.553 25.267 1.00 46.94 94 VAL A C 1
ATOM 746 O O . VAL A 1 94 ? -12.575 -1.400 25.461 1.00 46.94 94 VAL A O 1
ATOM 749 N N . MET A 1 95 ? -11.689 0.573 25.984 1.00 39.69 95 MET A N 1
ATOM 750 C CA . MET A 1 95 ? -12.865 1.166 26.608 1.00 39.69 95 MET A CA 1
ATOM 751 C C . MET A 1 95 ? -13.620 1.796 25.448 1.00 39.69 95 MET A C 1
ATOM 753 O O . MET A 1 95 ? -13.579 2.999 25.206 1.00 39.69 95 MET A O 1
ATOM 757 N N . ILE A 1 96 ? -14.266 0.939 24.657 1.00 47.12 96 ILE A N 1
ATOM 758 C CA . ILE A 1 96 ? -15.499 1.383 24.041 1.00 47.12 96 ILE A CA 1
ATOM 759 C C . ILE A 1 96 ? -16.412 1.554 25.235 1.00 47.12 96 ILE A C 1
ATOM 761 O O . ILE A 1 96 ? -16.764 0.560 25.870 1.00 47.12 96 ILE A O 1
ATOM 765 N N . ASP A 1 97 ? -16.721 2.796 25.582 1.00 47.69 97 ASP A N 1
ATOM 766 C CA . ASP A 1 97 ? -17.731 3.089 26.585 1.00 47.69 97 ASP A CA 1
ATOM 767 C C . ASP A 1 97 ? -18.946 2.170 26.336 1.00 47.69 97 ASP A C 1
ATOM 769 O O . ASP A 1 97 ? -19.623 2.254 25.310 1.00 47.69 97 ASP A O 1
ATOM 773 N N . CYS A 1 98 ? -19.137 1.208 27.244 1.00 53.41 98 CYS A N 1
ATOM 774 C CA . CYS A 1 98 ? -20.239 0.243 27.328 1.00 53.41 98 CYS A CA 1
ATOM 775 C C . CYS A 1 98 ? -20.531 -0.701 26.135 1.00 53.41 98 CYS A C 1
ATOM 777 O O . CYS A 1 98 ? -21.561 -1.377 26.170 1.00 53.41 98 CYS A O 1
ATOM 779 N N . LEU A 1 99 ? -19.683 -0.823 25.107 1.00 64.12 99 LEU A N 1
ATOM 780 C CA . LEU A 1 99 ? -19.947 -1.738 23.978 1.00 64.12 99 LEU A CA 1
ATOM 781 C C . LEU A 1 99 ? -19.094 -3.007 24.074 1.00 64.12 99 LEU A C 1
ATOM 783 O O . LEU A 1 99 ? -17.932 -3.039 23.670 1.00 64.12 99 LEU A O 1
ATOM 787 N N . ASP A 1 100 ? -19.700 -4.088 24.560 1.00 78.56 100 ASP A N 1
ATOM 788 C CA . ASP A 1 100 ? -19.097 -5.417 24.485 1.00 78.56 100 ASP A CA 1
ATOM 789 C C . ASP A 1 100 ? -19.157 -5.941 23.041 1.00 78.56 100 ASP A C 1
ATOM 791 O O . ASP A 1 100 ? -20.164 -6.509 22.612 1.00 78.56 100 ASP A O 1
ATOM 795 N N . ILE A 1 101 ? -18.092 -5.696 22.271 1.00 84.94 101 ILE A N 1
ATOM 796 C CA . ILE A 1 101 ? -17.888 -6.242 20.912 1.00 84.94 101 ILE A CA 1
ATOM 797 C C . ILE A 1 101 ? -16.667 -7.166 20.818 1.00 84.94 101 ILE A C 1
ATOM 799 O O . ILE A 1 101 ? -16.138 -7.428 19.736 1.00 84.94 101 ILE A O 1
ATOM 803 N N . SER A 1 102 ? -16.169 -7.624 21.967 1.00 84.50 102 SER A N 1
ATOM 804 C CA . SER A 1 102 ? -14.934 -8.405 22.066 1.00 84.50 102 SER A CA 1
ATOM 805 C C . SER A 1 102 ? -15.009 -9.720 21.273 1.00 84.50 102 SER A C 1
ATOM 807 O O . SER A 1 102 ? -14.071 -10.068 20.551 1.00 84.50 102 SER A O 1
ATOM 809 N N . GLY A 1 103 ? -16.153 -10.409 21.334 1.00 86.75 103 GLY A N 1
ATOM 810 C CA . GLY A 1 103 ? -16.405 -11.648 20.594 1.00 86.75 103 GLY A CA 1
ATOM 811 C C . GLY A 1 103 ? -16.490 -11.446 19.078 1.00 86.75 103 GLY A C 1
ATOM 812 O O . GLY A 1 103 ? -15.938 -12.236 18.306 1.00 86.75 103 GLY A O 1
ATOM 813 N N . GLU A 1 104 ? -17.125 -10.363 18.630 1.00 92.38 104 GLU A N 1
ATOM 814 C CA . GLU A 1 104 ? -17.204 -10.026 17.209 1.00 92.38 104 GLU A CA 1
ATOM 815 C C . GLU A 1 104 ? -15.837 -9.645 16.645 1.00 92.38 104 GLU A C 1
ATOM 817 O O . GLU A 1 104 ? -15.472 -10.109 15.565 1.00 92.38 104 GLU A O 1
ATOM 822 N N . ILE A 1 105 ? -15.045 -8.873 17.395 1.00 90.56 105 ILE A N 1
ATOM 823 C CA . ILE A 1 105 ? -13.663 -8.553 17.022 1.00 90.56 105 ILE A CA 1
ATOM 824 C C . ILE A 1 105 ? -12.829 -9.837 16.907 1.00 90.56 105 ILE A C 1
ATOM 826 O O . ILE A 1 105 ? -12.106 -10.004 15.925 1.00 90.56 105 ILE A O 1
ATOM 830 N N . GLY A 1 106 ? -12.963 -10.775 17.851 1.00 89.56 106 GLY A N 1
ATOM 831 C CA . GLY A 1 106 ? -12.304 -12.084 17.767 1.00 89.56 106 GLY A CA 1
ATOM 832 C C . GLY A 1 106 ? -12.666 -12.847 16.487 1.00 89.56 106 GLY A C 1
ATOM 833 O O . GLY A 1 106 ? -11.782 -13.362 15.801 1.00 89.56 106 GLY A O 1
ATOM 834 N N . THR A 1 107 ? -13.947 -12.831 16.109 1.00 92.88 107 THR A N 1
ATOM 835 C CA . THR A 1 107 ? -14.444 -13.453 14.867 1.00 92.88 107 THR A CA 1
ATOM 836 C C . THR A 1 107 ? -13.853 -12.789 13.616 1.00 92.88 107 THR A C 1
ATOM 838 O O . THR A 1 107 ? -13.485 -13.476 12.659 1.00 92.88 107 THR A O 1
ATOM 841 N N . LEU A 1 108 ? -13.705 -11.458 13.617 1.00 92.44 108 LEU A N 1
ATOM 842 C CA . LEU A 1 108 ? -13.049 -10.721 12.531 1.00 92.44 108 LEU A CA 1
ATOM 843 C C . LEU A 1 108 ? -11.565 -11.091 12.405 1.00 92.44 108 LEU A C 1
ATOM 845 O O . LEU A 1 108 ? -11.090 -11.337 11.297 1.00 92.44 108 LEU A O 1
ATOM 849 N N . PHE A 1 109 ? -10.835 -11.176 13.521 1.00 92.69 109 PHE A N 1
ATOM 850 C CA . PHE A 1 109 ? -9.427 -11.587 13.510 1.00 92.69 109 PHE A CA 1
ATOM 851 C C . PHE A 1 109 ? -9.242 -13.018 13.002 1.00 92.69 109 PHE A C 1
ATOM 853 O O . PHE A 1 109 ? -8.346 -13.277 12.194 1.00 92.69 109 PHE A O 1
ATOM 860 N N . GLU A 1 110 ? -10.105 -13.941 13.424 1.00 94.44 110 GLU A N 1
ATOM 861 C CA . GLU A 1 110 ? -10.094 -15.311 12.916 1.00 94.44 110 GLU A CA 1
ATOM 862 C C . GLU A 1 110 ? -10.328 -15.343 11.399 1.00 94.44 110 GLU A C 1
ATOM 864 O O . GLU A 1 110 ? -9.637 -16.057 10.667 1.00 94.44 110 GLU A O 1
ATOM 869 N N . HIS A 1 111 ? -11.263 -14.532 10.904 1.00 94.12 111 HIS A N 1
ATOM 870 C CA . HIS A 1 111 ? -11.519 -14.415 9.475 1.00 94.12 111 HIS A CA 1
ATOM 871 C C . HIS A 1 111 ? -10.311 -13.880 8.700 1.00 94.12 111 HIS A C 1
ATOM 873 O O . HIS A 1 111 ? -9.942 -14.475 7.688 1.00 94.12 111 HIS A O 1
ATOM 879 N N . VAL A 1 112 ? -9.651 -12.825 9.191 1.00 94.50 112 VAL A N 1
ATOM 880 C CA . VAL A 1 112 ? -8.409 -12.302 8.594 1.00 94.50 112 VAL A CA 1
ATOM 881 C C . VAL A 1 112 ? -7.354 -13.403 8.493 1.00 94.50 112 VAL A C 1
ATOM 883 O O . VAL A 1 112 ? -6.755 -13.583 7.432 1.00 94.50 112 VAL A O 1
ATOM 886 N N . ALA A 1 113 ? -7.162 -14.181 9.562 1.00 93.75 113 ALA A N 1
ATOM 887 C CA . ALA A 1 113 ? -6.215 -15.292 9.564 1.00 93.75 113 ALA A CA 1
ATOM 888 C C . ALA A 1 113 ? -6.588 -16.361 8.522 1.00 93.75 113 ALA A C 1
ATOM 890 O O . ALA A 1 113 ? -5.739 -16.771 7.732 1.00 93.75 113 ALA A O 1
ATOM 891 N N . ARG A 1 114 ? -7.866 -16.758 8.451 1.00 93.44 114 ARG A N 1
ATOM 892 C CA . ARG A 1 114 ? -8.370 -17.725 7.461 1.00 93.44 114 ARG A CA 1
ATOM 893 C C . ARG A 1 114 ? -8.174 -17.246 6.021 1.00 93.44 114 ARG A C 1
ATOM 895 O O . ARG A 1 114 ? -7.728 -18.028 5.179 1.00 93.44 114 ARG A O 1
ATOM 902 N N . VAL A 1 115 ? -8.464 -15.975 5.734 1.00 93.75 115 VAL A N 1
ATOM 903 C CA . VAL A 1 115 ? -8.248 -15.370 4.408 1.00 93.75 115 VAL A CA 1
ATOM 904 C C . VAL A 1 115 ? -6.757 -15.328 4.074 1.00 93.75 115 VAL A C 1
ATOM 906 O O . VAL A 1 115 ? -6.372 -15.736 2.982 1.00 93.75 115 VAL A O 1
ATOM 909 N N . ALA A 1 116 ? -5.900 -14.926 5.015 1.00 92.56 116 ALA A N 1
ATOM 910 C CA . ALA A 1 116 ? -4.450 -14.923 4.820 1.00 92.56 116 ALA A CA 1
ATOM 911 C C . ALA A 1 116 ? -3.895 -16.336 4.549 1.00 92.56 116 ALA A C 1
ATOM 913 O O . ALA A 1 116 ? -3.063 -16.516 3.656 1.00 92.56 116 ALA A O 1
ATOM 914 N N . THR A 1 117 ? -4.390 -17.358 5.255 1.00 90.00 117 THR A N 1
ATOM 915 C CA . THR A 1 117 ? -4.060 -18.764 4.978 1.00 90.00 117 THR A CA 1
ATOM 916 C C . TH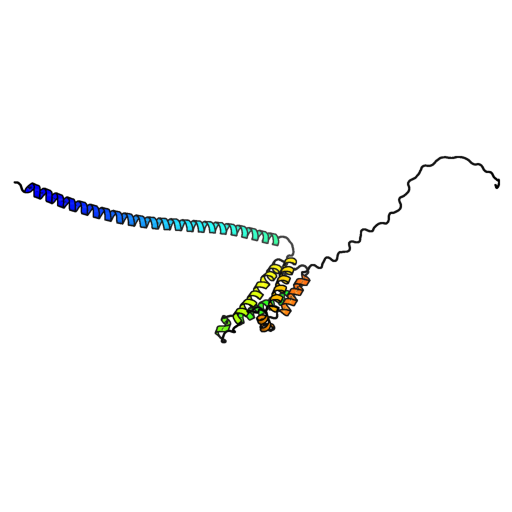R A 1 117 ? -4.543 -19.189 3.593 1.00 90.00 117 THR A C 1
ATOM 918 O O . THR A 1 117 ? -3.793 -19.831 2.859 1.00 90.00 117 THR A O 1
ATOM 921 N N . ALA A 1 118 ? -5.757 -18.802 3.190 1.00 89.38 118 ALA A N 1
ATOM 922 C CA . ALA A 1 118 ? -6.250 -19.068 1.842 1.00 89.38 118 ALA A CA 1
ATOM 923 C C . ALA A 1 118 ? -5.350 -18.417 0.782 1.00 89.38 118 ALA A C 1
ATOM 925 O O . ALA A 1 118 ? -4.896 -19.105 -0.128 1.00 89.38 118 ALA A O 1
ATOM 926 N N . ILE A 1 119 ? -4.994 -17.140 0.940 1.00 90.06 119 ILE A N 1
ATOM 927 C CA . ILE A 1 119 ? -4.061 -16.444 0.043 1.00 90.06 119 ILE A CA 1
ATOM 928 C C . ILE A 1 119 ? -2.731 -17.190 -0.043 1.00 90.06 119 ILE A C 1
ATOM 930 O O . ILE A 1 119 ? -2.225 -17.393 -1.144 1.00 90.06 119 ILE A O 1
ATOM 934 N N . ARG A 1 120 ? -2.172 -17.635 1.089 1.00 85.25 120 ARG A N 1
ATOM 935 C CA . ARG A 1 120 ? -0.918 -18.398 1.117 1.00 85.25 120 ARG A CA 1
ATOM 936 C C . ARG A 1 120 ? -1.024 -19.690 0.307 1.00 85.25 120 ARG A C 1
ATOM 938 O O . ARG A 1 120 ? -0.133 -19.966 -0.499 1.00 85.25 120 ARG A O 1
ATOM 945 N N . ASP A 1 121 ? -2.097 -20.452 0.466 1.00 80.06 121 ASP A N 1
ATOM 946 C CA . ASP A 1 121 ? -2.279 -21.727 -0.240 1.00 80.06 121 ASP A CA 1
ATOM 947 C C . ASP A 1 121 ? -2.536 -21.524 -1.734 1.00 80.06 121 ASP A C 1
ATOM 949 O O . ASP A 1 121 ? -2.023 -22.265 -2.573 1.00 80.06 121 ASP A O 1
ATOM 953 N N . TYR A 1 122 ? -3.248 -20.452 -2.074 1.00 77.00 122 TYR A N 1
ATOM 954 C CA . TYR A 1 122 ? -3.419 -19.985 -3.438 1.00 77.00 122 TYR A CA 1
ATOM 955 C C . TYR A 1 122 ? -2.291 -19.059 -3.881 1.00 77.00 122 TYR A C 1
ATOM 957 O O . TYR A 1 122 ? -2.482 -18.400 -4.883 1.00 77.00 122 TYR A O 1
ATOM 965 N N . SER A 1 123 ? -1.116 -18.982 -3.244 1.00 73.50 123 SER A N 1
ATOM 966 C CA . SER A 1 123 ? 0.014 -18.139 -3.695 1.00 73.50 123 SER A CA 1
ATOM 967 C C . SER A 1 123 ? 1.009 -18.939 -4.540 1.00 73.50 123 SER A C 1
ATOM 969 O O . SER A 1 123 ? 1.098 -20.157 -4.408 1.00 73.50 123 SER A O 1
ATOM 971 N N . ALA A 1 124 ? 1.770 -18.281 -5.419 1.00 64.56 124 ALA A N 1
ATOM 972 C CA . ALA A 1 124 ? 2.750 -18.960 -6.276 1.00 64.56 124 ALA A CA 1
ATOM 973 C C . ALA A 1 124 ? 3.830 -19.724 -5.475 1.00 64.56 124 ALA A C 1
ATOM 975 O O . ALA A 1 124 ? 4.344 -20.736 -5.947 1.00 64.56 124 ALA A O 1
ATOM 976 N N . TYR A 1 125 ? 4.120 -19.287 -4.241 1.00 60.00 125 TYR A N 1
ATOM 977 C CA . TYR A 1 125 ? 5.138 -19.875 -3.363 1.00 60.00 125 TYR A CA 1
ATOM 978 C C . TYR A 1 125 ? 4.806 -21.291 -2.896 1.00 60.00 125 TYR A C 1
ATOM 980 O O . TYR A 1 125 ? 5.688 -22.142 -2.843 1.00 60.00 125 TYR A O 1
ATOM 988 N N . THR A 1 126 ? 3.539 -21.568 -2.600 1.00 56.97 126 THR A N 1
ATOM 989 C CA . THR A 1 126 ? 3.094 -22.922 -2.236 1.00 56.97 126 THR A CA 1
ATOM 990 C C . THR A 1 126 ? 2.959 -23.799 -3.486 1.00 56.97 126 THR A C 1
ATOM 992 O O . THR A 1 126 ? 3.069 -25.016 -3.420 1.00 56.97 126 THR A O 1
ATOM 995 N N . ARG A 1 127 ? 2.773 -23.189 -4.663 1.00 61.16 127 ARG A N 1
ATOM 996 C CA . ARG A 1 127 ? 2.341 -23.866 -5.894 1.00 61.16 127 ARG A CA 1
ATOM 997 C C . ARG A 1 127 ? 3.474 -24.413 -6.769 1.00 61.16 127 ARG A C 1
ATOM 999 O O . ARG A 1 127 ? 3.234 -25.340 -7.533 1.00 61.16 127 ARG A O 1
ATOM 1006 N N . GLY A 1 128 ? 4.715 -23.956 -6.586 1.00 51.69 128 GLY A N 1
ATOM 1007 C CA . GLY A 1 128 ? 5.893 -24.527 -7.260 1.00 51.69 128 GLY A CA 1
ATOM 1008 C C . GLY A 1 128 ? 6.261 -25.962 -6.840 1.00 51.69 128 GLY A C 1
ATOM 1009 O O . GLY A 1 128 ? 7.137 -26.555 -7.460 1.00 51.69 128 GLY A O 1
ATOM 1010 N N . HIS A 1 129 ? 5.624 -26.523 -5.802 1.00 52.16 129 HIS A N 1
ATOM 1011 C CA . HIS A 1 129 ? 5.903 -27.875 -5.286 1.00 52.16 129 HIS A CA 1
ATOM 1012 C C . HIS A 1 129 ? 4.787 -28.913 -5.526 1.00 52.16 129 HIS A C 1
ATOM 1014 O O . HIS A 1 129 ? 5.069 -30.103 -5.414 1.00 52.16 129 HIS A O 1
ATOM 1020 N N . TYR A 1 130 ? 3.547 -28.517 -5.863 1.00 55.03 130 TYR A N 1
ATOM 1021 C CA . TYR A 1 130 ? 2.380 -29.426 -5.798 1.00 55.03 130 TYR A CA 1
ATOM 1022 C C . TYR A 1 130 ? 1.535 -29.562 -7.083 1.00 55.03 130 TYR A C 1
ATOM 1024 O O . TYR A 1 130 ? 0.512 -30.242 -7.051 1.00 55.03 130 TYR A O 1
ATOM 1032 N N . GLY A 1 131 ? 1.945 -28.989 -8.223 1.00 58.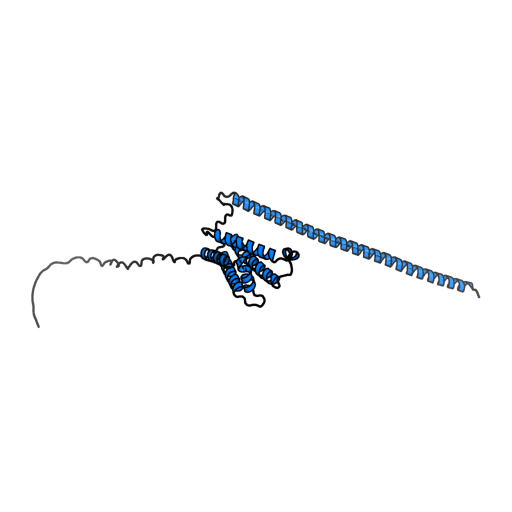94 131 GLY A N 1
ATOM 1033 C CA . GLY A 1 131 ? 1.333 -29.286 -9.531 1.00 58.94 131 GLY A CA 1
ATOM 1034 C C . GLY A 1 131 ? 0.766 -28.078 -10.295 1.00 58.94 131 GLY A C 1
ATOM 1035 O O . GLY A 1 131 ? 1.104 -26.937 -9.980 1.00 58.94 131 GLY A O 1
ATOM 1036 N N . PRO A 1 132 ? -0.043 -28.313 -11.351 1.00 61.31 132 PRO A N 1
ATOM 1037 C CA . PRO A 1 132 ? -0.497 -27.266 -12.266 1.00 61.31 132 PRO A CA 1
ATOM 1038 C C . PRO A 1 132 ? -1.445 -26.261 -11.599 1.00 61.31 132 PRO A C 1
ATOM 1040 O O . PRO A 1 132 ? -2.249 -26.602 -10.732 1.00 61.31 132 PRO A O 1
ATOM 1043 N N . GLU A 1 133 ? -1.359 -25.004 -12.035 1.00 63.25 133 GLU A N 1
ATOM 1044 C CA . GLU A 1 133 ? -2.145 -23.896 -11.498 1.00 63.25 133 GLU A CA 1
ATOM 1045 C C . GLU A 1 133 ? -3.651 -24.096 -11.734 1.00 63.25 133 GLU A C 1
ATOM 1047 O O . GLU A 1 133 ? -4.095 -24.369 -12.851 1.00 63.25 133 GLU A O 1
ATOM 1052 N N . HIS A 1 134 ? -4.458 -23.919 -10.681 1.00 68.75 134 HIS A N 1
ATOM 1053 C CA . HIS A 1 134 ? -5.908 -23.884 -10.835 1.00 68.75 134 HIS A CA 1
ATOM 1054 C C . HIS A 1 134 ? -6.273 -22.704 -11.740 1.00 68.75 134 HIS A C 1
ATOM 1056 O O . HIS A 1 134 ? -5.893 -21.569 -11.455 1.00 68.75 134 HIS A O 1
ATOM 1062 N N . SER A 1 135 ? -7.036 -22.947 -12.806 1.00 72.44 135 SER A N 1
ATOM 1063 C CA . SER A 1 135 ? -7.340 -21.947 -13.843 1.00 72.44 135 SER A CA 1
ATOM 1064 C C . SER A 1 135 ? -7.989 -20.658 -13.312 1.00 72.44 135 SER A C 1
ATOM 1066 O O . SER A 1 135 ? -7.968 -19.630 -13.991 1.00 72.44 135 SER A O 1
ATOM 1068 N N . LYS A 1 136 ? -8.529 -20.693 -12.085 1.00 76.94 136 LYS A N 1
ATOM 1069 C CA . LYS A 1 136 ? -9.159 -19.564 -11.389 1.00 76.94 136 LYS A CA 1
ATOM 1070 C C . LYS A 1 136 ? -8.344 -18.964 -10.229 1.00 76.94 136 LYS A C 1
ATOM 1072 O O . LYS A 1 136 ? -8.786 -17.978 -9.650 1.00 76.94 136 LYS A O 1
ATOM 1077 N N . ALA A 1 137 ? -7.142 -19.468 -9.930 1.00 80.00 137 ALA A N 1
ATOM 1078 C CA . ALA A 1 137 ? -6.350 -19.053 -8.760 1.00 80.00 137 ALA A CA 1
ATOM 1079 C C . ALA A 1 137 ? -6.047 -17.545 -8.720 1.00 80.00 137 ALA A C 1
ATOM 1081 O O . ALA A 1 137 ? -6.063 -16.932 -7.658 1.00 80.00 137 ALA A O 1
ATOM 1082 N N . ARG A 1 138 ? -5.806 -16.929 -9.881 1.00 81.69 138 ARG A N 1
ATOM 1083 C CA . ARG A 1 138 ? -5.594 -15.477 -9.995 1.00 81.69 138 ARG A CA 1
ATOM 1084 C C . ARG A 1 138 ? -6.813 -14.648 -9.577 1.00 81.69 138 ARG A C 1
ATOM 1086 O O . ARG A 1 138 ? -6.642 -13.583 -9.000 1.00 81.69 138 ARG A O 1
ATOM 1093 N N . TYR A 1 139 ? -8.021 -15.139 -9.856 1.00 85.31 139 TYR A N 1
ATOM 1094 C CA . TYR A 1 139 ? -9.266 -14.474 -9.467 1.00 85.31 139 TYR A CA 1
ATOM 1095 C C . TYR A 1 139 ? -9.545 -14.697 -7.984 1.00 85.31 139 TYR A C 1
ATOM 1097 O O . TYR A 1 139 ? -9.903 -13.762 -7.282 1.00 85.31 139 TYR A O 1
ATOM 1105 N N . ASP A 1 140 ? -9.267 -15.902 -7.484 1.00 87.06 140 ASP A N 1
ATOM 1106 C CA . ASP A 1 140 ? -9.386 -16.201 -6.058 1.00 87.06 140 ASP A CA 1
ATOM 1107 C C . ASP A 1 140 ? -8.457 -15.305 -5.227 1.00 87.06 140 ASP A C 1
ATOM 1109 O O . ASP A 1 140 ? -8.884 -14.715 -4.240 1.00 87.06 140 ASP A O 1
ATOM 1113 N N . LEU A 1 141 ? -7.209 -15.114 -5.666 1.00 89.19 141 LEU A N 1
ATOM 1114 C CA . LEU A 1 141 ? -6.276 -14.187 -5.022 1.00 89.19 141 LEU A CA 1
ATOM 1115 C C . LEU A 1 141 ? -6.751 -12.733 -5.054 1.00 89.19 141 LEU A C 1
ATOM 1117 O O . LEU A 1 141 ? -6.564 -12.030 -4.062 1.00 89.19 141 LEU A O 1
ATOM 1121 N N . LEU A 1 142 ? -7.343 -12.287 -6.165 1.00 90.19 142 LEU A N 1
ATOM 1122 C CA . LEU A 1 142 ? -7.882 -10.934 -6.290 1.00 90.19 142 LEU A CA 1
ATOM 1123 C C . LEU A 1 142 ? -8.961 -10.697 -5.229 1.00 90.19 142 LEU A C 1
ATOM 1125 O O . LEU A 1 142 ? -8.826 -9.787 -4.417 1.00 90.19 142 LEU A O 1
ATOM 1129 N N . TRP A 1 143 ? -9.977 -11.561 -5.188 1.00 91.00 143 TRP A N 1
ATOM 1130 C CA . TRP A 1 143 ? -11.119 -11.406 -4.286 1.00 91.00 143 TRP A CA 1
ATOM 1131 C C . TRP A 1 143 ? -10.762 -11.629 -2.814 1.00 91.00 143 TRP A C 1
ATOM 1133 O O . TRP A 1 143 ? -11.277 -10.935 -1.941 1.00 91.00 143 TRP A O 1
ATOM 1143 N N . LEU A 1 144 ? -9.837 -12.547 -2.513 1.00 91.94 144 LEU A N 1
ATOM 1144 C CA . LEU A 1 144 ? -9.329 -12.727 -1.149 1.00 91.94 144 LEU A CA 1
ATOM 1145 C C . LEU A 1 144 ? -8.513 -11.515 -0.676 1.00 91.94 144 LEU A C 1
ATOM 1147 O O . LEU A 1 144 ? -8.621 -11.118 0.483 1.00 91.94 144 LEU A O 1
ATOM 1151 N N . SER A 1 145 ? -7.711 -10.915 -1.560 1.00 92.38 145 SER A N 1
ATOM 1152 C CA . SER A 1 145 ? -6.965 -9.691 -1.236 1.00 92.38 145 SER A CA 1
ATOM 1153 C C . SER A 1 145 ? -7.911 -8.515 -1.006 1.00 92.38 145 SER A C 1
ATOM 1155 O O . SER A 1 145 ? -7.744 -7.777 -0.036 1.00 92.38 145 SER A O 1
ATOM 1157 N N . ASP A 1 146 ? -8.932 -8.377 -1.853 1.00 90.94 146 ASP A N 1
ATOM 1158 C CA . ASP A 1 146 ? -9.956 -7.343 -1.710 1.00 90.94 146 ASP A CA 1
ATOM 1159 C C . ASP A 1 146 ? -10.702 -7.498 -0.373 1.00 90.94 146 ASP A C 1
ATOM 1161 O O . ASP A 1 146 ? -10.794 -6.560 0.416 1.00 90.94 146 ASP A O 1
ATOM 1165 N N . CYS A 1 147 ? -11.084 -8.729 -0.014 1.00 90.31 147 CYS A N 1
ATOM 1166 C CA . CYS A 1 147 ? -11.663 -9.052 1.292 1.00 90.31 147 CYS A CA 1
ATOM 1167 C C . CYS A 1 147 ? -10.813 -8.539 2.474 1.00 90.31 147 CYS A C 1
ATOM 1169 O O . CYS A 1 147 ? -11.359 -7.945 3.401 1.00 90.31 147 CYS A O 1
ATOM 1171 N N . LEU A 1 148 ? -9.481 -8.687 2.441 1.00 91.62 148 LEU A N 1
ATOM 1172 C CA . LEU A 1 148 ? -8.607 -8.145 3.493 1.00 91.62 148 LEU A CA 1
ATOM 1173 C C . LEU A 1 148 ? -8.535 -6.618 3.481 1.00 91.62 148 LEU A C 1
ATOM 1175 O O . LEU A 1 148 ? -8.582 -5.992 4.539 1.00 91.62 148 LEU A O 1
ATOM 1179 N N . HIS A 1 149 ? -8.419 -6.011 2.302 1.00 90.12 149 HIS A N 1
ATOM 1180 C CA . HIS A 1 149 ? -8.326 -4.557 2.184 1.00 90.12 149 HIS A CA 1
ATOM 1181 C C . HIS A 1 149 ? -9.583 -3.855 2.693 1.00 90.12 149 HIS A C 1
ATOM 1183 O O . HIS A 1 149 ? -9.493 -2.792 3.303 1.00 90.12 149 HIS A O 1
ATOM 1189 N N . THR A 1 150 ? -10.750 -4.459 2.500 1.00 85.44 150 THR A N 1
ATOM 1190 C CA . THR A 1 150 ? -12.020 -3.877 2.951 1.00 85.44 150 THR A CA 1
ATOM 1191 C C . THR A 1 150 ? -12.158 -3.833 4.478 1.00 85.44 150 THR A C 1
ATOM 1193 O O . THR A 1 150 ? -12.809 -2.930 5.009 1.00 85.44 150 THR A O 1
ATOM 1196 N N . LEU A 1 151 ? -11.458 -4.712 5.204 1.00 89.81 151 LEU A N 1
ATOM 1197 C CA . LEU A 1 151 ? -11.416 -4.717 6.672 1.00 89.81 151 LEU A CA 1
ATOM 1198 C C . LEU A 1 151 ? -10.559 -3.583 7.265 1.00 89.81 151 LEU A C 1
ATOM 1200 O O . LEU A 1 151 ? -10.756 -3.218 8.425 1.00 89.81 151 LEU A O 1
ATOM 1204 N N . ASP A 1 152 ? -9.662 -2.971 6.483 1.00 90.19 152 ASP A N 1
ATOM 1205 C CA . ASP A 1 152 ? -8.820 -1.844 6.925 1.00 90.19 152 ASP A CA 1
ATOM 1206 C C . ASP A 1 152 ? -9.660 -0.658 7.424 1.00 90.19 152 ASP A C 1
ATOM 1208 O O . ASP A 1 152 ? -9.345 -0.044 8.445 1.00 90.19 152 ASP A O 1
ATOM 1212 N N . ARG A 1 153 ? -10.784 -0.363 6.754 1.00 87.56 153 ARG A N 1
ATOM 1213 C CA . ARG A 1 153 ? -11.691 0.722 7.167 1.00 87.56 153 ARG A CA 1
ATOM 1214 C C . ARG A 1 153 ? -12.309 0.465 8.539 1.00 87.56 153 ARG A C 1
ATOM 1216 O O . ARG A 1 153 ? -12.388 1.389 9.346 1.00 87.56 153 ARG A O 1
ATOM 1223 N N . VAL A 1 154 ? -12.691 -0.781 8.821 1.00 89.94 154 VAL A N 1
ATOM 1224 C CA . VAL A 1 154 ? -13.217 -1.186 10.133 1.00 89.94 154 VAL A CA 1
ATOM 1225 C C . VAL A 1 154 ? -12.125 -1.067 11.197 1.00 89.94 154 VAL A C 1
ATOM 1227 O O . VAL A 1 154 ? -12.365 -0.480 12.250 1.00 89.94 154 VAL A O 1
ATOM 1230 N N . GLY A 1 155 ? -10.904 -1.528 10.902 1.00 88.19 155 GLY A N 1
ATOM 1231 C CA . GLY A 1 155 ? -9.754 -1.398 11.804 1.00 88.19 155 GLY A CA 1
ATOM 1232 C C . GLY A 1 155 ? -9.418 0.057 12.148 1.00 88.19 155 GLY A C 1
ATOM 1233 O O . GLY A 1 155 ? -9.232 0.393 13.317 1.00 88.19 155 GLY A O 1
ATOM 1234 N N . LYS A 1 156 ? -9.419 0.951 11.152 1.00 88.69 156 LYS A N 1
ATOM 1235 C CA . LYS A 1 156 ? -9.219 2.397 11.356 1.00 88.69 156 LYS A CA 1
ATOM 1236 C C . LYS A 1 156 ? -10.335 3.028 12.184 1.00 88.69 156 LYS A C 1
ATOM 1238 O O . LYS A 1 156 ? -10.051 3.846 13.056 1.00 88.69 156 LYS A O 1
ATOM 1243 N N . ALA A 1 157 ? -11.589 2.650 11.937 1.00 87.75 157 ALA A N 1
ATOM 1244 C CA . ALA A 1 157 ? -12.725 3.152 12.704 1.00 87.75 157 ALA A CA 1
ATOM 1245 C C . ALA A 1 157 ? -12.684 2.698 14.173 1.00 87.75 157 ALA A C 1
ATOM 1247 O O . ALA A 1 157 ? -12.961 3.506 15.061 1.00 87.75 157 ALA A O 1
ATOM 1248 N N . LEU A 1 158 ? -12.277 1.447 14.424 1.00 86.56 158 LEU A N 1
ATOM 1249 C CA . LEU A 1 158 ? -12.030 0.915 15.768 1.00 86.56 158 LEU A CA 1
ATOM 1250 C C . LEU A 1 158 ? -10.907 1.683 16.475 1.00 86.56 158 LEU A C 1
ATOM 1252 O O . LEU A 1 158 ? -11.097 2.133 17.601 1.00 86.56 158 LEU A O 1
ATOM 1256 N N . ALA A 1 159 ? -9.769 1.890 15.805 1.00 85.56 159 ALA A N 1
ATOM 1257 C CA . ALA A 1 159 ? -8.627 2.613 16.369 1.00 85.56 159 ALA A CA 1
ATOM 1258 C C . ALA A 1 159 ? -8.945 4.086 16.685 1.00 85.56 159 ALA A C 1
ATOM 1260 O O . ALA A 1 159 ? -8.433 4.635 17.657 1.00 85.56 159 ALA A O 1
ATOM 1261 N N . ALA A 1 160 ? -9.806 4.721 15.887 1.00 83.88 160 ALA A N 1
ATOM 1262 C CA . ALA A 1 160 ? -10.261 6.091 16.114 1.00 83.88 160 ALA A CA 1
ATOM 1263 C C . ALA A 1 160 ? -11.328 6.218 17.222 1.00 83.88 160 ALA A C 1
ATOM 1265 O O . ALA A 1 160 ? -11.704 7.338 17.565 1.00 83.88 160 ALA A O 1
ATOM 1266 N N . GLY A 1 161 ? -11.869 5.106 17.738 1.00 78.06 161 GLY A N 1
ATOM 1267 C CA . GLY A 1 161 ? -12.879 5.100 18.805 1.00 78.06 161 GLY A CA 1
ATOM 1268 C C . GLY A 1 161 ? -14.239 5.704 18.422 1.00 78.06 161 GLY A C 1
ATOM 1269 O O . GLY A 1 161 ? -15.071 5.967 19.287 1.00 78.06 161 GLY A O 1
ATOM 1270 N N . SER A 1 162 ? -14.501 5.950 17.133 1.00 81.31 162 SER A N 1
ATOM 1271 C CA . SER A 1 162 ? -15.727 6.619 16.683 1.00 81.31 162 SER A CA 1
ATOM 1272 C C . SER A 1 162 ? -16.825 5.613 16.337 1.00 81.31 162 SER A C 1
ATOM 1274 O O . SER A 1 162 ? -16.786 4.987 15.278 1.00 81.31 162 SER A O 1
ATOM 1276 N N . GLN A 1 163 ? -17.863 5.518 17.177 1.00 84.94 163 GLN A N 1
ATOM 1277 C CA . GLN A 1 163 ? -19.017 4.628 16.951 1.00 84.94 163 GLN A CA 1
ATOM 1278 C C . GLN A 1 163 ? -19.729 4.900 15.615 1.00 84.94 163 GLN A C 1
ATOM 1280 O O . GLN A 1 163 ? -20.092 3.969 14.903 1.00 84.94 163 GLN A O 1
ATOM 1285 N N . ARG A 1 164 ? -19.870 6.176 15.225 1.00 85.12 164 ARG A N 1
ATOM 1286 C CA . ARG A 1 164 ? -20.482 6.563 13.941 1.00 85.12 164 ARG A CA 1
ATOM 1287 C C . ARG A 1 164 ? -19.654 6.087 12.747 1.00 85.12 164 ARG A C 1
ATOM 1289 O O . ARG A 1 164 ? -20.212 5.562 11.788 1.00 85.12 164 ARG A O 1
ATOM 1296 N N . SER A 1 165 ? -18.335 6.277 12.813 1.00 86.50 165 SER A N 1
ATOM 1297 C CA . SER A 1 165 ? -17.413 5.806 11.774 1.00 86.50 165 SER A CA 1
ATOM 1298 C C . SER A 1 165 ? -17.443 4.281 11.673 1.00 86.50 165 SER A C 1
ATOM 1300 O O . SER A 1 165 ? -17.501 3.729 10.577 1.00 86.50 165 SER A O 1
ATOM 1302 N N . LEU A 1 166 ? -17.498 3.600 12.822 1.00 88.81 166 LEU A N 1
ATOM 1303 C CA . LEU A 1 166 ? -17.556 2.145 12.898 1.00 88.81 166 LEU A CA 1
ATOM 1304 C C . LEU A 1 166 ? -18.851 1.588 12.299 1.00 88.81 166 LEU A C 1
ATOM 1306 O O . LEU A 1 166 ? -18.789 0.659 11.496 1.00 88.81 166 LEU A O 1
ATOM 1310 N N . ALA A 1 167 ? -20.003 2.185 12.613 1.00 89.00 167 ALA A N 1
ATOM 1311 C CA . ALA A 1 167 ? -21.286 1.802 12.028 1.00 89.00 167 ALA A CA 1
ATOM 1312 C C . ALA A 1 167 ? -21.287 1.970 10.496 1.00 89.00 167 ALA A C 1
ATOM 1314 O O . ALA A 1 167 ? -21.700 1.057 9.781 1.00 89.00 167 ALA A O 1
ATOM 1315 N N . SER A 1 168 ? -20.764 3.096 9.990 1.00 90.56 168 SER A N 1
ATOM 1316 C CA . SER A 1 168 ? -20.633 3.351 8.546 1.00 90.56 168 SER A CA 1
ATOM 1317 C C . SER A 1 168 ? -19.721 2.326 7.868 1.00 90.56 168 SER A C 1
ATOM 1319 O O . SER A 1 168 ? -20.103 1.723 6.869 1.00 90.56 168 SER A O 1
ATOM 1321 N N . ALA A 1 169 ? -18.542 2.069 8.442 1.00 91.69 169 ALA A N 1
ATOM 1322 C CA . ALA A 1 169 ? -17.590 1.098 7.908 1.00 91.69 169 ALA A CA 1
ATOM 1323 C C . ALA A 1 169 ? -18.168 -0.329 7.892 1.00 91.69 169 ALA A C 1
ATOM 1325 O O . ALA A 1 169 ? -17.972 -1.061 6.924 1.00 91.69 169 ALA A O 1
ATOM 1326 N N . CYS A 1 170 ? -18.924 -0.716 8.926 1.00 92.62 170 CYS A N 1
ATOM 1327 C CA . CYS A 1 170 ? -19.601 -2.013 8.970 1.00 92.62 170 CYS A CA 1
ATOM 1328 C C . CYS A 1 170 ? -20.690 -2.131 7.891 1.00 92.62 170 CYS A C 1
ATOM 1330 O O . CYS A 1 170 ? -20.816 -3.182 7.268 1.00 92.62 170 CYS A O 1
ATOM 1332 N N . GLN A 1 171 ? -21.461 -1.069 7.640 1.00 92.56 171 GLN A N 1
ATOM 1333 C CA . GLN A 1 171 ? -22.481 -1.060 6.585 1.00 92.56 171 GLN A CA 1
ATOM 1334 C C . GLN A 1 171 ? -21.870 -1.163 5.184 1.00 92.56 171 GLN A C 1
ATOM 1336 O O . GLN A 1 171 ? -22.360 -1.943 4.368 1.00 92.56 171 GLN A O 1
ATOM 1341 N N . GLU A 1 172 ? -20.793 -0.424 4.913 1.00 92.25 172 GLU A N 1
ATOM 1342 C CA . GLU A 1 172 ? -20.054 -0.517 3.647 1.00 92.25 172 GLU A CA 1
ATOM 1343 C C . GLU A 1 172 ? -19.505 -1.930 3.419 1.00 92.25 172 GLU A C 1
ATOM 1345 O O . GLU A 1 172 ? -19.634 -2.483 2.325 1.00 92.25 172 GLU A O 1
ATOM 1350 N N . LEU A 1 173 ? -18.938 -2.541 4.464 1.00 92.75 173 LEU A N 1
ATOM 1351 C CA . LEU A 1 173 ? -18.399 -3.896 4.390 1.00 92.75 173 LEU A CA 1
ATOM 1352 C C . LEU A 1 173 ? -19.492 -4.937 4.114 1.00 92.75 173 LEU A C 1
ATOM 1354 O O . LEU A 1 173 ? -19.296 -5.822 3.284 1.00 92.75 173 LEU A O 1
ATOM 1358 N N . LEU A 1 174 ? -20.656 -4.812 4.760 1.00 93.12 174 LEU A N 1
ATOM 1359 C CA . LEU A 1 174 ? -21.802 -5.692 4.506 1.00 93.12 174 LEU A CA 1
ATOM 1360 C C . LEU A 1 174 ? -22.298 -5.579 3.062 1.00 93.12 174 LEU A C 1
ATOM 1362 O O . LEU A 1 174 ? -22.480 -6.604 2.413 1.00 93.12 174 LEU A O 1
ATOM 1366 N N . GLN A 1 175 ? -22.448 -4.357 2.540 1.00 91.62 175 GLN A N 1
ATOM 1367 C CA . GLN A 1 175 ? -22.856 -4.141 1.146 1.00 91.62 175 GLN A CA 1
ATOM 1368 C C . GLN A 1 175 ? -21.884 -4.797 0.161 1.00 91.62 175 GLN A C 1
ATOM 1370 O O . GLN A 1 175 ? -22.302 -5.388 -0.832 1.00 91.62 175 GLN A O 1
ATOM 1375 N N . MET A 1 176 ? -20.586 -4.725 0.450 1.00 89.94 176 MET A N 1
ATOM 1376 C CA . MET A 1 176 ? -19.558 -5.333 -0.388 1.00 89.94 176 MET A CA 1
ATOM 1377 C C . MET A 1 176 ? -19.565 -6.861 -0.307 1.00 89.94 176 MET A C 1
ATOM 1379 O O . MET A 1 176 ? -19.450 -7.530 -1.330 1.00 89.94 176 MET A O 1
ATOM 1383 N N . TYR A 1 177 ? -19.772 -7.430 0.882 1.00 90.94 177 TYR A N 1
ATOM 1384 C CA . TYR A 1 177 ? -19.899 -8.882 1.038 1.00 90.94 177 TYR A CA 1
ATOM 1385 C C . TYR A 1 177 ? -21.161 -9.413 0.345 1.00 90.94 177 TYR A C 1
ATOM 1387 O O . TYR A 1 177 ? -21.112 -10.468 -0.287 1.00 90.94 177 TYR A O 1
ATOM 1395 N N . ASP A 1 178 ? -22.267 -8.670 0.387 1.00 89.56 178 ASP A N 1
ATOM 1396 C CA . ASP A 1 178 ? -23.480 -9.005 -0.364 1.00 89.56 178 ASP A CA 1
ATOM 1397 C C . ASP A 1 178 ? -23.247 -8.908 -1.884 1.00 89.56 178 ASP A C 1
ATOM 1399 O O . ASP A 1 178 ? -23.720 -9.763 -2.643 1.00 89.56 178 ASP A O 1
ATOM 1403 N N . ALA A 1 179 ? -22.461 -7.925 -2.338 1.00 88.69 179 ALA A N 1
ATOM 1404 C CA . ALA A 1 179 ? -22.051 -7.814 -3.736 1.00 88.69 179 ALA A CA 1
ATOM 1405 C C . ALA A 1 179 ? -21.231 -9.035 -4.182 1.00 88.69 179 ALA A C 1
ATOM 1407 O O . ALA A 1 179 ? -21.510 -9.590 -5.243 1.00 88.69 179 ALA A O 1
ATOM 1408 N N . TYR A 1 180 ? -20.311 -9.537 -3.348 1.00 89.06 180 TYR A N 1
ATOM 1409 C CA . TYR A 1 180 ? -19.564 -10.760 -3.663 1.00 89.06 180 TYR A CA 1
ATOM 1410 C C . TYR A 1 180 ? -20.460 -11.987 -3.848 1.00 89.06 180 TYR A C 1
ATOM 1412 O O . TYR A 1 180 ? -20.143 -12.881 -4.623 1.00 89.06 180 TYR A O 1
ATOM 1420 N N . LEU A 1 181 ? -21.582 -12.069 -3.133 1.00 85.69 181 LEU A N 1
ATOM 1421 C CA . LEU A 1 181 ? -22.495 -13.214 -3.217 1.00 85.69 181 LEU A CA 1
ATOM 1422 C C . LEU A 1 181 ? -23.490 -13.118 -4.380 1.00 85.69 181 LEU A C 1
ATOM 1424 O O . LEU A 1 181 ? -24.100 -14.128 -4.752 1.00 85.69 181 LEU A O 1
ATOM 1428 N N . THR A 1 182 ? -23.672 -11.920 -4.931 1.00 86.06 182 THR A N 1
ATOM 1429 C CA . THR A 1 182 ? -24.634 -11.619 -6.002 1.00 86.06 182 THR A CA 1
ATOM 1430 C C . THR A 1 182 ? -23.976 -11.311 -7.339 1.00 86.06 182 THR A C 1
ATOM 1432 O O . THR A 1 182 ? -24.683 -11.199 -8.342 1.00 86.06 182 THR A O 1
ATOM 1435 N N . ASP A 1 183 ? -22.645 -11.234 -7.367 1.00 83.00 183 ASP A N 1
ATOM 1436 C CA . ASP A 1 183 ? -21.871 -11.112 -8.590 1.00 83.00 183 ASP A CA 1
ATOM 1437 C C . ASP A 1 183 ? -22.251 -12.223 -9.587 1.00 83.00 183 ASP A C 1
ATOM 1439 O O . ASP A 1 183 ? -22.603 -13.357 -9.243 1.00 83.00 183 ASP A O 1
ATOM 1443 N N . GLY A 1 184 ? -22.298 -11.817 -10.849 1.00 71.25 184 GLY A N 1
ATOM 1444 C CA . GLY A 1 184 ? -22.606 -12.653 -12.006 1.00 71.25 184 GLY A CA 1
ATOM 1445 C C . GLY A 1 184 ? -21.720 -12.294 -13.194 1.00 71.25 184 GLY A C 1
ATOM 1446 O O . GLY A 1 184 ? -22.048 -12.618 -14.337 1.00 71.25 184 GLY A O 1
ATOM 1447 N N . SER A 1 185 ? -20.626 -11.568 -12.942 1.00 70.69 185 SER A N 1
ATOM 1448 C CA . SER A 1 185 ? -19.634 -11.205 -13.944 1.00 70.69 185 SER A CA 1
ATOM 1449 C C . SER A 1 185 ? -18.853 -12.433 -14.429 1.00 70.69 185 SER A C 1
ATOM 1451 O O . SER A 1 185 ? -18.837 -13.488 -13.802 1.00 70.69 185 SER A O 1
ATOM 1453 N N . GLY A 1 186 ? -18.144 -12.313 -15.556 1.00 59.91 186 GLY A N 1
ATOM 1454 C CA . GLY A 1 186 ? -17.286 -13.395 -16.066 1.00 59.91 186 GLY A CA 1
ATOM 1455 C C . GLY A 1 186 ? -16.122 -13.783 -15.134 1.00 59.91 186 GLY A C 1
ATOM 1456 O O . GLY A 1 186 ? -15.484 -14.812 -15.355 1.00 59.91 186 GLY A O 1
ATOM 1457 N N . TYR A 1 187 ? -15.860 -12.983 -14.095 1.00 67.06 187 TYR A N 1
ATOM 1458 C CA . TYR A 1 187 ? -14.830 -13.186 -13.071 1.00 67.06 187 TYR A CA 1
ATOM 1459 C C . TYR A 1 187 ? -15.458 -13.358 -11.680 1.00 67.06 187 TYR A C 1
ATOM 1461 O O . TYR A 1 187 ? -14.921 -12.871 -10.689 1.00 67.06 187 TYR A O 1
ATOM 1469 N N . ASP A 1 188 ? -16.597 -14.051 -11.657 1.00 82.75 188 ASP A N 1
ATOM 1470 C CA . ASP A 1 188 ? -17.564 -14.131 -10.568 1.00 82.75 188 ASP A CA 1
ATOM 1471 C C . ASP A 1 188 ? -16.953 -14.371 -9.171 1.00 82.75 188 ASP A C 1
ATOM 1473 O O . ASP A 1 188 ? -16.519 -15.481 -8.835 1.00 82.75 188 ASP A O 1
ATOM 1477 N N . SER A 1 189 ? -16.965 -13.334 -8.332 1.00 86.94 189 SER A N 1
ATOM 1478 C CA . SER A 1 189 ? -16.593 -13.421 -6.911 1.00 86.94 189 SER A CA 1
ATOM 1479 C C . SER A 1 189 ? -17.466 -14.419 -6.139 1.00 86.94 189 SER A C 1
ATOM 1481 O O . SER A 1 189 ? -16.979 -15.100 -5.226 1.00 86.94 189 SER A O 1
ATOM 1483 N N . ARG A 1 190 ? -18.718 -14.626 -6.561 1.00 88.69 190 ARG A N 1
ATOM 1484 C CA . ARG A 1 190 ? -19.636 -15.601 -5.958 1.00 88.69 190 ARG A CA 1
ATOM 1485 C C . ARG A 1 190 ? -19.113 -17.017 -6.098 1.00 88.69 190 ARG A C 1
ATOM 1487 O O . ARG A 1 190 ? -19.249 -17.826 -5.181 1.00 88.69 190 ARG A O 1
ATOM 1494 N N . ASP A 1 191 ? -18.523 -17.334 -7.243 1.00 88.00 191 ASP A N 1
ATOM 1495 C CA . ASP A 1 191 ? -17.947 -18.645 -7.516 1.00 88.00 191 ASP A CA 1
ATOM 1496 C C . ASP A 1 191 ? -16.701 -18.892 -6.645 1.00 88.00 191 ASP A C 1
ATOM 1498 O O . ASP A 1 191 ? -16.553 -19.979 -6.080 1.00 88.00 191 ASP A O 1
ATOM 1502 N N . THR A 1 192 ? -15.860 -17.872 -6.436 1.00 88.94 192 THR A N 1
ATOM 1503 C CA . THR A 1 192 ? -14.732 -17.920 -5.488 1.00 88.94 192 THR A CA 1
ATOM 1504 C C . THR A 1 192 ? -15.201 -18.213 -4.063 1.00 88.94 192 THR A C 1
ATOM 1506 O O . THR A 1 192 ? -14.788 -19.215 -3.474 1.00 88.94 192 THR A O 1
ATOM 1509 N N . PHE A 1 193 ? -16.097 -17.396 -3.504 1.00 89.88 193 PHE A N 1
ATOM 1510 C CA . PHE A 1 193 ? -16.534 -17.563 -2.112 1.00 89.88 193 PHE A CA 1
ATOM 1511 C C . PHE A 1 193 ? -17.446 -18.776 -1.904 1.00 89.88 193 PHE A C 1
ATOM 1513 O O . PHE A 1 193 ? -17.482 -19.326 -0.804 1.00 89.88 193 PHE A O 1
ATOM 1520 N N . ARG A 1 194 ? -18.118 -19.268 -2.955 1.00 88.88 194 ARG A N 1
ATOM 1521 C CA . ARG A 1 194 ? -18.806 -20.566 -2.923 1.00 88.88 194 ARG A CA 1
ATOM 1522 C C . ARG A 1 194 ? -17.816 -21.721 -2.816 1.00 88.88 194 ARG A C 1
ATOM 1524 O O . ARG A 1 194 ? -18.028 -22.604 -1.996 1.00 88.88 194 ARG A O 1
ATOM 1531 N N . ARG A 1 195 ? -16.748 -21.742 -3.623 1.00 87.12 195 ARG A N 1
ATOM 1532 C CA . ARG A 1 195 ? -15.728 -22.806 -3.539 1.00 87.12 195 ARG A CA 1
ATOM 1533 C C . ARG A 1 195 ? -14.959 -22.766 -2.224 1.00 87.12 195 ARG A C 1
ATOM 1535 O O . ARG A 1 195 ? -14.590 -23.809 -1.698 1.00 87.12 195 ARG A O 1
ATOM 1542 N N . LEU A 1 196 ? -14.696 -21.566 -1.714 1.00 88.69 196 LEU A N 1
ATOM 1543 C CA . LEU A 1 196 ? -13.918 -21.355 -0.497 1.00 88.69 196 LEU A CA 1
ATOM 1544 C C . LEU A 1 196 ? -14.771 -21.298 0.770 1.00 88.69 196 LEU A C 1
ATOM 1546 O O . LEU A 1 196 ? -14.222 -20.997 1.823 1.00 88.69 196 LEU A O 1
ATOM 1550 N N . SER A 1 197 ? -16.068 -21.609 0.714 1.00 88.94 197 SER A N 1
ATOM 1551 C CA . SER A 1 197 ? -16.998 -21.387 1.830 1.00 88.94 197 SER A CA 1
ATOM 1552 C C . SER A 1 197 ? -16.600 -22.096 3.126 1.00 88.94 197 SER A C 1
ATOM 1554 O O . SER A 1 197 ? -16.858 -21.581 4.209 1.00 88.94 197 SER A O 1
ATOM 1556 N N . GLU A 1 198 ? -15.957 -23.263 3.031 1.00 88.69 198 GLU A N 1
ATOM 1557 C CA . GLU A 1 198 ? -15.453 -24.004 4.197 1.00 88.69 198 GLU A CA 1
ATOM 1558 C C . GLU A 1 198 ? -14.210 -23.347 4.813 1.00 88.69 198 GLU A C 1
ATOM 1560 O O . GLU A 1 198 ? -14.006 -23.366 6.028 1.00 88.69 198 GLU A O 1
ATOM 1565 N N . ARG A 1 199 ? -13.372 -22.741 3.970 1.00 88.31 199 ARG A N 1
ATOM 1566 C CA . ARG A 1 199 ? -12.091 -22.149 4.365 1.00 88.31 199 ARG A CA 1
ATOM 1567 C C . ARG A 1 199 ? -12.257 -20.707 4.831 1.00 88.31 199 ARG A C 1
ATOM 1569 O O . ARG A 1 199 ? -11.655 -20.307 5.822 1.00 88.31 199 ARG A O 1
ATOM 1576 N N . VAL A 1 200 ? -13.095 -19.952 4.130 1.00 90.50 200 VAL A N 1
ATOM 1577 C CA . VAL A 1 200 ? -13.379 -18.531 4.329 1.00 90.50 200 VAL A CA 1
ATOM 1578 C C . VAL A 1 200 ? -14.902 -18.354 4.433 1.00 90.50 200 VAL A C 1
ATOM 1580 O O . VAL A 1 200 ? -15.560 -17.970 3.465 1.00 90.50 200 VAL A O 1
ATOM 1583 N N . PRO A 1 201 ? -15.498 -18.673 5.596 1.00 89.19 201 PRO A N 1
ATOM 1584 C CA . PRO A 1 201 ? -16.940 -18.581 5.777 1.00 89.19 201 PRO A CA 1
ATOM 1585 C C . PRO A 1 201 ? -17.375 -17.119 5.936 1.00 89.19 201 PRO A C 1
ATOM 1587 O O . PRO A 1 201 ? -17.232 -16.536 7.008 1.00 89.19 201 PRO A O 1
ATOM 1590 N N . LEU A 1 202 ? -17.957 -16.529 4.887 1.00 88.75 202 LEU A N 1
ATOM 1591 C CA . LEU A 1 202 ? -18.447 -15.144 4.941 1.00 88.75 202 LEU A CA 1
ATOM 1592 C C . LEU A 1 202 ? -19.643 -14.967 5.885 1.00 88.75 202 LEU A C 1
ATOM 1594 O O . LEU A 1 202 ? -19.777 -13.925 6.509 1.00 88.75 202 LEU A O 1
ATOM 1598 N N . ARG A 1 203 ? -20.490 -15.991 6.049 1.00 88.81 203 ARG A N 1
ATOM 1599 C CA . ARG A 1 203 ? -21.733 -15.887 6.832 1.00 88.81 203 ARG A CA 1
ATOM 1600 C C . ARG A 1 203 ? -21.499 -15.504 8.295 1.00 88.81 203 ARG A C 1
ATOM 1602 O O . ARG A 1 203 ? -22.082 -14.535 8.763 1.00 88.81 203 ARG A O 1
ATOM 1609 N N . ALA A 1 204 ? -20.632 -16.239 8.993 1.00 86.88 204 ALA A N 1
ATOM 1610 C CA . ALA A 1 204 ? -20.334 -15.982 10.405 1.00 86.88 204 ALA A CA 1
ATOM 1611 C C . ALA A 1 204 ? -19.755 -14.573 10.619 1.00 86.88 204 ALA A C 1
ATOM 1613 O O . ALA A 1 204 ? -20.026 -13.913 11.618 1.00 86.88 204 ALA A O 1
ATOM 1614 N N . VAL A 1 205 ? -18.997 -14.095 9.635 1.00 91.88 205 VAL A N 1
ATOM 1615 C CA . VAL A 1 205 ? -18.351 -12.786 9.651 1.00 91.88 205 VAL A CA 1
ATOM 1616 C C . VAL A 1 205 ? -19.364 -11.683 9.385 1.00 91.88 205 VAL A C 1
ATOM 1618 O O . VAL A 1 205 ? -19.406 -10.716 10.135 1.00 91.88 205 VAL A O 1
ATOM 1621 N N . SER A 1 206 ? -20.237 -11.844 8.389 1.00 92.25 206 SER A N 1
ATOM 1622 C CA . SER A 1 206 ? -21.356 -10.929 8.150 1.00 92.25 206 SER A CA 1
ATOM 1623 C C . SER A 1 206 ? -22.269 -10.819 9.373 1.00 92.25 206 SER A C 1
ATOM 1625 O O . SER A 1 206 ? -22.736 -9.726 9.686 1.00 92.25 206 SER A O 1
ATOM 1627 N N . ASP A 1 207 ? -22.501 -11.918 10.094 1.00 93.06 207 ASP A N 1
ATOM 1628 C CA . ASP A 1 207 ? -23.298 -11.909 11.324 1.00 93.06 207 ASP A CA 1
ATOM 1629 C C . ASP A 1 207 ? -22.589 -11.140 12.454 1.00 93.06 207 ASP A C 1
ATOM 1631 O O . ASP A 1 207 ? -23.217 -10.304 13.110 1.00 93.06 207 ASP A O 1
ATOM 1635 N N . ALA A 1 208 ? -21.274 -11.323 12.619 1.00 92.38 208 ALA A N 1
ATOM 1636 C CA . ALA A 1 208 ? -20.466 -10.543 13.558 1.00 92.38 208 ALA A CA 1
ATOM 1637 C C . ALA A 1 208 ? -20.436 -9.043 13.200 1.00 92.38 208 ALA A C 1
ATOM 1639 O O . ALA A 1 208 ? -20.659 -8.197 14.065 1.00 92.38 208 ALA A O 1
ATOM 1640 N N . ILE A 1 209 ? -20.246 -8.695 11.923 1.00 92.69 209 ILE A N 1
ATOM 1641 C CA . ILE A 1 209 ? -20.263 -7.301 11.446 1.00 92.69 209 ILE A CA 1
ATOM 1642 C C . ILE A 1 209 ? -21.635 -6.668 11.691 1.00 92.69 209 ILE A C 1
ATOM 1644 O O . ILE A 1 209 ? -21.722 -5.527 12.145 1.00 92.69 209 ILE A O 1
ATOM 1648 N N . ARG A 1 210 ? -22.721 -7.408 11.437 1.00 93.56 210 ARG A N 1
ATOM 1649 C CA . ARG A 1 210 ? -24.083 -6.934 11.706 1.00 93.56 210 ARG A CA 1
ATOM 1650 C C . ARG A 1 210 ? -24.311 -6.702 13.198 1.00 93.56 210 ARG A C 1
ATOM 1652 O O . ARG A 1 210 ? -24.913 -5.693 13.551 1.00 93.56 210 ARG A O 1
ATOM 1659 N N . SER A 1 211 ? -23.794 -7.578 14.059 1.00 90.69 211 SER A N 1
ATOM 1660 C CA . SER A 1 211 ? -23.845 -7.392 15.513 1.00 90.69 211 SER A CA 1
ATOM 1661 C C . SER A 1 211 ? -23.091 -6.130 15.953 1.00 90.69 211 SER A C 1
ATOM 1663 O O . SER A 1 211 ? -23.650 -5.315 16.686 1.00 90.69 211 SER A O 1
ATOM 1665 N N . ILE A 1 212 ? -21.880 -5.884 15.431 1.00 89.06 212 ILE A N 1
ATOM 1666 C CA . ILE A 1 212 ? -21.136 -4.635 15.689 1.00 89.06 212 ILE A CA 1
ATOM 1667 C C . ILE A 1 212 ? -21.947 -3.423 15.218 1.00 89.06 212 ILE A C 1
ATOM 1669 O O . ILE A 1 212 ? -22.110 -2.463 15.970 1.00 89.06 212 ILE A O 1
ATOM 1673 N N . ALA A 1 213 ? -22.495 -3.461 14.000 1.00 88.44 213 ALA A N 1
ATOM 1674 C CA . ALA A 1 213 ? -23.304 -2.372 13.455 1.00 88.44 213 ALA A CA 1
ATOM 1675 C C . ALA A 1 213 ? -24.552 -2.087 14.311 1.00 88.44 213 ALA A C 1
ATOM 1677 O O . ALA A 1 213 ? -24.884 -0.929 14.544 1.00 88.44 213 ALA A O 1
ATOM 1678 N N . MET A 1 214 ? -25.224 -3.126 14.818 1.00 87.31 214 MET A N 1
ATOM 1679 C CA . MET A 1 214 ? -26.386 -2.986 15.704 1.00 87.31 214 MET A CA 1
ATOM 1680 C C . MET A 1 214 ? -26.006 -2.410 17.067 1.00 87.31 214 MET A C 1
ATOM 1682 O O . MET A 1 214 ? -26.700 -1.532 17.566 1.00 87.31 214 MET A O 1
ATOM 1686 N N . LYS A 1 215 ? -24.898 -2.873 17.654 1.00 86.31 215 LYS A N 1
ATOM 1687 C CA . LYS A 1 215 ? -24.408 -2.381 18.948 1.00 86.31 215 LYS A CA 1
ATOM 1688 C C . LYS A 1 215 ? -23.919 -0.932 18.860 1.00 86.31 215 LYS A C 1
ATOM 1690 O O . LYS A 1 215 ? -24.028 -0.197 19.830 1.00 86.31 215 LYS A O 1
ATOM 1695 N N . THR A 1 216 ? -23.381 -0.523 17.710 1.00 82.44 216 THR A N 1
ATOM 1696 C CA . THR A 1 216 ? -22.853 0.836 17.466 1.00 82.44 216 THR A CA 1
ATOM 1697 C C . THR A 1 216 ? -23.906 1.817 16.958 1.00 82.44 216 THR A C 1
ATOM 1699 O O . THR A 1 216 ? -23.696 3.031 17.022 1.00 82.44 216 THR A O 1
ATOM 1702 N N . ALA A 1 217 ? -25.041 1.318 16.465 1.00 73.62 217 ALA A N 1
ATOM 1703 C CA . ALA A 1 217 ? -26.192 2.143 16.160 1.00 73.62 217 ALA A CA 1
ATOM 1704 C C . ALA A 1 217 ? -26.752 2.703 17.471 1.00 73.62 217 ALA A C 1
ATOM 1706 O O . ALA A 1 217 ? -27.281 1.973 18.305 1.00 73.62 217 ALA A O 1
ATOM 1707 N N . VAL A 1 218 ? -26.630 4.020 17.645 1.00 59.66 218 VAL A N 1
ATOM 1708 C CA . VAL A 1 218 ? -27.292 4.749 18.729 1.00 59.66 218 VAL A CA 1
ATOM 1709 C C . VAL A 1 218 ? -28.775 4.359 18.692 1.00 59.66 218 VAL A C 1
ATOM 1711 O O . VAL A 1 218 ? -29.394 4.549 17.637 1.00 59.66 218 VAL A O 1
ATOM 1714 N N . PRO A 1 219 ? -29.362 3.797 19.770 1.00 49.78 219 PRO A N 1
ATOM 1715 C CA . PRO A 1 219 ? -30.801 3.592 19.797 1.00 49.78 219 PRO A CA 1
ATOM 1716 C C . PRO A 1 219 ? -31.437 4.951 19.499 1.00 49.78 219 PRO A C 1
ATOM 1718 O O . PRO A 1 219 ? -30.974 5.948 20.068 1.00 49.78 219 PRO A O 1
ATOM 1721 N N . PRO A 1 220 ? -32.434 5.039 18.592 1.00 41.38 220 PRO A N 1
ATOM 1722 C CA . PRO A 1 220 ? -33.161 6.287 18.424 1.00 41.38 220 PRO A CA 1
ATOM 1723 C C . PRO A 1 220 ? -33.557 6.685 19.828 1.00 41.38 220 PRO A C 1
ATOM 1725 O O . PRO A 1 220 ? -34.113 5.841 20.534 1.00 41.38 220 PRO A O 1
ATOM 1728 N N . ALA A 1 221 ? -33.146 7.885 20.254 1.00 40.19 221 ALA A N 1
ATOM 1729 C CA . ALA A 1 221 ? -33.470 8.393 21.569 1.00 40.19 221 ALA A CA 1
ATOM 1730 C C . ALA A 1 221 ? -34.934 8.040 21.781 1.00 40.19 221 ALA A C 1
ATOM 1732 O O . ALA A 1 221 ? -35.792 8.562 21.061 1.00 40.19 221 ALA A O 1
ATOM 1733 N N . SER A 1 222 ? -35.198 7.073 22.674 1.00 37.84 222 SER A N 1
ATOM 1734 C CA . SER A 1 222 ? -36.520 6.899 23.238 1.00 37.84 222 SER A CA 1
ATOM 1735 C C . SER A 1 222 ? -36.821 8.305 23.660 1.00 37.84 222 SER A C 1
ATOM 1737 O O . SER A 1 222 ? -36.072 8.855 24.475 1.00 37.84 222 SER A O 1
ATOM 1739 N N . THR A 1 223 ? -37.737 8.934 22.930 1.00 38.75 223 THR A N 1
ATOM 1740 C CA . THR A 1 223 ? -38.143 10.295 23.176 1.00 38.75 223 THR A CA 1
ATOM 1741 C C . THR A 1 223 ? -38.593 10.190 24.607 1.00 38.75 223 THR A C 1
ATOM 1743 O O . THR A 1 223 ? -39.611 9.563 24.882 1.00 38.75 223 THR A O 1
ATOM 1746 N N . SER A 1 224 ? -37.707 10.598 25.519 1.00 37.19 224 SER A N 1
ATOM 1747 C CA . SER A 1 224 ? -38.029 10.720 26.914 1.00 37.19 224 SER A CA 1
ATOM 1748 C C . SER A 1 224 ? -39.167 11.688 26.807 1.00 37.19 224 SER A C 1
ATOM 1750 O O . SER A 1 224 ? -38.980 12.813 26.328 1.00 37.19 224 SER A O 1
ATOM 1752 N N . GLU A 1 225 ? -40.357 11.136 26.999 1.00 38.91 225 GLU A N 1
ATOM 1753 C CA . GLU A 1 225 ? -41.601 11.846 27.036 1.00 38.91 225 GLU A CA 1
ATOM 1754 C C . GLU A 1 225 ? -41.377 12.809 28.187 1.00 38.91 225 GLU A C 1
ATOM 1756 O O . GLU A 1 225 ? -41.535 12.492 29.363 1.00 38.91 225 GLU A O 1
ATOM 1761 N N . MET A 1 226 ? -40.804 13.955 27.830 1.00 37.34 226 MET A N 1
ATOM 1762 C CA . MET A 1 226 ? -40.715 15.119 28.661 1.00 37.34 226 MET A CA 1
ATOM 1763 C C . MET A 1 226 ? -42.164 15.289 29.082 1.00 37.34 226 MET A C 1
ATOM 1765 O O . MET A 1 226 ? -43.009 15.424 28.188 1.00 37.34 226 MET A O 1
ATOM 1769 N N . PRO A 1 227 ? -42.491 15.139 30.378 1.00 41.50 227 PRO A N 1
ATOM 1770 C CA . PRO A 1 227 ? -43.871 15.227 30.791 1.00 41.50 227 PRO A CA 1
ATOM 1771 C C . PRO A 1 227 ? -44.343 16.569 30.260 1.00 41.50 227 PRO A C 1
ATOM 1773 O O . PRO A 1 227 ? -43.696 17.595 30.503 1.00 41.50 227 PRO A O 1
ATOM 1776 N N . ALA A 1 228 ? -45.385 16.526 29.427 1.00 47.06 228 ALA A N 1
ATOM 1777 C CA . ALA A 1 228 ? -45.998 17.723 28.890 1.00 47.06 228 ALA A CA 1
ATOM 1778 C C . ALA A 1 228 ? -46.128 18.712 30.055 1.00 47.06 228 ALA A C 1
ATOM 1780 O O . ALA A 1 228 ? -46.551 18.284 31.137 1.00 47.06 228 ALA A O 1
ATOM 1781 N N . PRO A 1 229 ? -45.724 19.987 29.901 1.00 41.47 229 PRO A N 1
ATOM 1782 C CA . PRO A 1 229 ? -45.945 20.958 30.956 1.00 41.47 229 PRO A CA 1
ATOM 1783 C C . PRO A 1 229 ? -47.428 20.877 31.286 1.00 41.47 229 PRO A C 1
ATOM 1785 O O . PRO A 1 229 ? -48.269 21.070 30.403 1.00 41.47 229 PRO A O 1
ATOM 1788 N N . ALA A 1 230 ? -47.728 20.458 32.520 1.00 41.91 230 ALA A N 1
ATOM 1789 C CA . ALA A 1 230 ? -49.086 20.264 32.976 1.00 41.91 230 ALA A CA 1
ATOM 1790 C C . ALA A 1 230 ? -49.854 21.524 32.591 1.00 41.91 230 ALA A C 1
ATOM 1792 O O . ALA A 1 230 ? -49.520 22.626 33.029 1.00 41.91 230 ALA A O 1
ATOM 1793 N N . THR A 1 231 ? -50.826 21.365 31.695 1.00 41.34 231 THR A N 1
ATOM 1794 C CA . THR A 1 231 ? -51.762 22.431 31.378 1.00 41.34 231 THR A CA 1
ATOM 1795 C C . THR A 1 231 ? -52.559 22.629 32.653 1.00 41.34 231 THR A C 1
ATOM 1797 O O . THR A 1 231 ? -53.486 21.877 32.943 1.00 41.34 231 THR A O 1
ATOM 1800 N N . ILE A 1 232 ? -52.110 23.573 33.477 1.00 46.97 232 ILE A N 1
ATOM 1801 C CA . ILE A 1 232 ? -52.841 24.027 34.648 1.00 46.97 232 ILE A CA 1
ATOM 1802 C C . ILE A 1 232 ? -54.172 24.558 34.097 1.00 46.97 232 ILE A C 1
ATOM 1804 O O . ILE A 1 232 ? -54.149 25.495 33.292 1.00 46.97 232 ILE A O 1
ATOM 1808 N N . PRO A 1 233 ? -55.326 23.964 34.448 1.00 46.81 233 PRO A N 1
ATOM 1809 C CA . PRO A 1 233 ? -56.607 24.546 34.080 1.00 46.81 233 PRO A CA 1
ATOM 1810 C C . PRO A 1 233 ? -56.694 25.945 34.708 1.00 46.81 233 PRO A C 1
ATOM 1812 O O . PRO A 1 233 ? -56.227 26.126 35.836 1.00 46.81 233 PRO A O 1
ATOM 1815 N N . PRO A 1 234 ? -57.255 26.951 34.015 1.00 45.72 234 PRO A N 1
ATOM 1816 C CA . PRO A 1 234 ? -57.316 28.305 34.542 1.00 45.72 234 PRO A CA 1
ATOM 1817 C C . PRO A 1 234 ? -58.089 28.313 35.864 1.00 45.72 234 PRO A C 1
ATOM 1819 O O . PRO A 1 234 ? -59.300 28.099 35.902 1.00 45.72 234 PRO A O 1
ATOM 1822 N N . VAL A 1 235 ? -57.364 28.572 36.955 1.00 45.22 235 VAL A N 1
ATOM 1823 C CA . VAL A 1 235 ? -57.939 28.967 38.239 1.00 45.22 235 VAL A CA 1
ATOM 1824 C C . VAL A 1 235 ? -58.709 30.256 37.991 1.00 45.22 235 VAL A C 1
ATOM 1826 O O . VAL A 1 235 ? -58.147 31.256 37.543 1.00 45.22 235 VAL A O 1
ATOM 1829 N N . SER A 1 236 ? -60.016 30.201 38.232 1.00 48.31 236 SER A N 1
ATOM 1830 C CA . SER A 1 236 ? -60.911 31.346 38.151 1.00 48.31 236 SER A CA 1
ATOM 1831 C C . SER A 1 236 ? -60.340 32.519 38.947 1.00 48.31 236 SER A C 1
ATOM 1833 O O . SER A 1 236 ? -59.963 32.375 40.109 1.00 48.31 236 SER A O 1
ATOM 1835 N N . ALA A 1 237 ? -60.259 33.674 38.289 1.00 43.28 237 ALA A N 1
ATOM 1836 C CA . ALA A 1 237 ? -59.751 34.903 38.872 1.00 43.28 237 ALA A CA 1
ATOM 1837 C C . ALA A 1 237 ? -60.519 35.281 40.157 1.00 43.28 237 ALA A C 1
ATOM 1839 O O . ALA A 1 237 ? -61.749 35.163 40.191 1.00 43.28 237 ALA A O 1
ATOM 1840 N N . PRO A 1 238 ? -59.835 35.794 41.193 1.00 41.25 238 PRO A N 1
ATOM 1841 C CA . PRO A 1 238 ? -60.499 36.444 42.309 1.00 41.25 238 PRO A CA 1
ATOM 1842 C C . PRO A 1 238 ? -61.077 37.779 41.825 1.00 41.25 238 PRO A C 1
ATOM 1844 O O . PRO A 1 238 ? -60.352 38.677 41.400 1.00 41.25 238 PRO A O 1
ATOM 1847 N N . VAL A 1 239 ? -62.402 37.905 41.883 1.00 47.69 239 VAL A N 1
ATOM 1848 C CA . VAL A 1 239 ? -63.109 39.168 41.653 1.00 47.69 239 VAL A CA 1
ATOM 1849 C C . VAL A 1 239 ? -62.776 40.124 42.797 1.00 47.69 239 VAL A C 1
ATOM 1851 O O . VAL A 1 239 ? -63.230 39.960 43.928 1.00 47.69 239 VAL A O 1
ATOM 1854 N N . THR A 1 240 ? -61.985 41.148 42.497 1.00 42.22 240 THR A N 1
ATOM 1855 C CA . THR A 1 240 ? -61.806 42.324 43.347 1.00 42.22 240 THR A CA 1
ATOM 1856 C C . THR A 1 240 ? -62.969 43.299 43.141 1.00 42.22 240 THR A C 1
ATOM 1858 O O . THR A 1 240 ? -63.010 43.975 42.121 1.00 42.22 240 THR A O 1
ATOM 1861 N N . GLY A 1 241 ? -63.882 43.330 44.121 1.00 40.59 241 GLY A N 1
ATOM 1862 C CA . GLY A 1 241 ? -64.639 44.475 44.671 1.00 40.59 241 GLY A CA 1
ATOM 1863 C C . GLY A 1 241 ? -65.435 45.438 43.768 1.00 40.59 241 GLY A C 1
ATOM 1864 O O . GLY A 1 241 ? -64.955 45.926 42.751 1.00 40.59 241 GLY A O 1
ATOM 1865 N N . PRO A 1 242 ? -66.602 45.884 44.267 1.00 47.19 242 PRO A N 1
ATOM 1866 C CA . PRO A 1 242 ? -66.837 47.326 44.419 1.00 47.19 242 PRO A CA 1
ATOM 1867 C C . PRO A 1 242 ? -67.112 47.742 45.887 1.00 47.19 242 PRO A C 1
ATOM 1869 O O . PRO A 1 242 ? -67.449 46.896 46.715 1.00 47.19 242 PRO A O 1
ATOM 1872 N N . PRO A 1 243 ? -66.926 49.036 46.224 1.00 52.53 243 PRO A N 1
ATOM 1873 C CA . PRO A 1 243 ? -66.786 49.553 47.593 1.00 52.53 243 PRO A CA 1
ATOM 1874 C C . PRO A 1 243 ? -68.104 49.651 48.393 1.00 52.53 243 PRO A C 1
ATOM 1876 O O . PRO A 1 243 ? -69.188 49.604 47.811 1.00 52.53 243 PRO A O 1
ATOM 1879 N N . PRO A 1 244 ? -68.022 49.828 49.731 1.00 44.78 244 PRO A N 1
ATOM 1880 C CA . PRO A 1 244 ? -69.184 49.845 50.612 1.00 44.78 244 PRO A CA 1
ATOM 1881 C C . PRO A 1 244 ? -69.916 51.192 50.566 1.00 44.78 244 PRO A C 1
ATOM 1883 O O . PRO A 1 244 ? -69.310 52.248 50.746 1.00 44.78 244 PRO A O 1
ATOM 1886 N N . THR A 1 245 ? -71.238 51.152 50.399 1.00 41.34 245 THR A N 1
ATOM 1887 C CA . THR A 1 245 ? -72.128 52.291 50.647 1.00 41.34 245 THR A CA 1
ATOM 1888 C C . THR A 1 245 ? -72.821 52.147 51.996 1.00 41.34 245 THR A C 1
ATOM 1890 O O . THR A 1 245 ? -73.454 51.149 52.336 1.00 41.34 245 THR A O 1
ATOM 1893 N N . THR A 1 246 ? -72.648 53.194 52.785 1.00 35.97 246 THR A N 1
ATOM 1894 C CA . THR A 1 246 ? -73.224 53.466 54.093 1.00 35.97 246 THR A CA 1
ATOM 1895 C C . THR A 1 246 ? -74.748 53.617 54.034 1.00 35.97 246 THR A C 1
ATOM 1897 O O . THR A 1 246 ? -75.266 54.419 53.271 1.00 35.97 246 THR A O 1
ATOM 1900 N N . GLY A 1 247 ? -75.429 52.878 54.914 1.00 35.41 247 GLY A N 1
ATOM 1901 C CA . GLY A 1 247 ? -76.621 53.254 55.686 1.00 35.41 247 GLY A CA 1
ATOM 1902 C C . GLY A 1 247 ? -77.836 53.890 55.000 1.00 35.41 247 GLY A C 1
ATOM 1903 O O . GLY A 1 247 ? -77.800 55.059 54.646 1.00 35.41 247 GLY A O 1
ATOM 1904 N N . GLN A 1 248 ? -78.993 53.218 55.088 1.00 38.88 248 GLN A N 1
ATOM 1905 C CA . GLN A 1 248 ? -80.221 53.858 55.588 1.00 38.88 248 GLN A CA 1
ATOM 1906 C C . GLN A 1 248 ? -81.346 52.860 55.930 1.00 38.88 248 GLN A C 1
ATOM 1908 O O . GLN A 1 248 ? -81.785 52.080 55.098 1.00 38.88 248 GLN A O 1
ATOM 1913 N N . ARG A 1 249 ? -81.809 52.967 57.185 1.00 37.34 249 ARG A N 1
ATOM 1914 C CA . ARG A 1 249 ? -83.202 52.935 57.681 1.00 37.34 249 ARG A CA 1
ATOM 1915 C C . ARG A 1 249 ? -84.199 51.869 57.181 1.00 37.34 249 ARG A C 1
ATOM 1917 O O . ARG A 1 249 ? -84.772 51.969 56.110 1.00 37.34 249 ARG A O 1
ATOM 1924 N N . SER A 1 250 ? -84.549 50.989 58.123 1.00 34.38 250 SER A N 1
ATOM 1925 C CA . SER A 1 250 ? -85.888 50.834 58.733 1.00 34.38 250 SER A CA 1
ATOM 1926 C C . SER A 1 250 ? -87.087 51.500 58.027 1.00 34.38 250 SER A C 1
ATOM 1928 O O . SER A 1 250 ? -87.146 52.728 57.978 1.00 34.38 250 SER A O 1
ATOM 1930 N N . MET A 1 251 ? -88.079 50.701 57.607 1.00 40.97 251 MET A N 1
ATOM 1931 C CA . MET A 1 251 ? -89.467 50.697 58.124 1.00 40.97 251 MET A CA 1
ATOM 1932 C C . MET A 1 251 ? -90.311 49.564 57.468 1.00 40.97 251 MET A C 1
ATOM 1934 O O . MET A 1 251 ? -89.958 49.110 56.380 1.00 40.97 251 MET A O 1
ATOM 1938 N N . PRO A 1 252 ? -91.406 49.095 58.109 1.00 48.16 252 PRO A N 1
ATOM 1939 C CA . 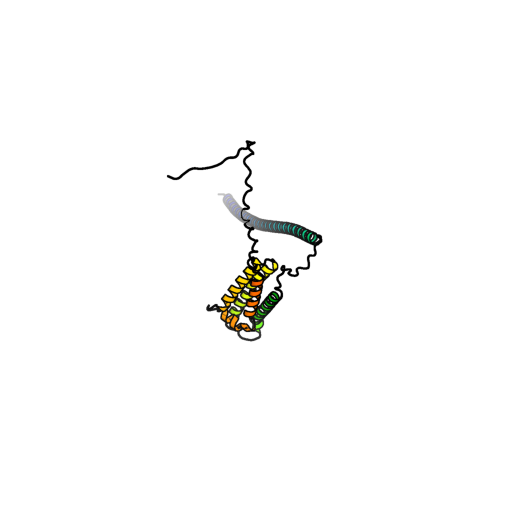PRO A 1 252 ? -92.248 47.970 57.674 1.00 48.16 252 PRO A CA 1
ATOM 1940 C C . PRO A 1 252 ? -93.593 48.399 57.033 1.00 48.16 252 PRO A C 1
ATOM 1942 O O . PRO A 1 252 ? -94.022 49.538 57.196 1.00 48.16 252 PRO A O 1
ATOM 1945 N N . GLY A 1 253 ? -94.306 47.455 56.398 1.00 36.97 253 GLY A N 1
ATOM 1946 C CA . GLY A 1 253 ? -95.726 47.574 55.989 1.00 36.97 253 GLY A CA 1
ATOM 1947 C C . GLY A 1 253 ? -95.948 47.235 54.507 1.00 36.97 253 GLY A C 1
ATOM 1948 O O . GLY A 1 253 ? -95.402 47.899 53.641 1.00 36.97 253 GLY A O 1
ATOM 1949 N N . SER A 1 254 ? -96.552 46.093 54.165 1.00 39.53 254 SER A N 1
ATOM 1950 C CA . SER A 1 254 ? -98.001 45.798 54.108 1.00 39.53 254 SER A CA 1
ATOM 1951 C C . SER A 1 254 ? -98.685 46.147 52.775 1.00 39.53 254 SER A C 1
ATOM 1953 O O . SER A 1 254 ? -98.889 47.308 52.460 1.00 39.53 254 SER A O 1
ATOM 1955 N N . ALA A 1 255 ? -99.159 45.072 52.130 1.00 40.66 255 ALA A N 1
ATOM 1956 C CA . ALA A 1 255 ? -100.497 44.887 51.557 1.00 40.66 255 ALA A CA 1
ATOM 1957 C C . ALA A 1 255 ? -100.899 45.496 50.190 1.00 40.66 255 ALA A C 1
ATOM 1959 O O . ALA A 1 255 ? -100.911 46.701 49.991 1.00 40.66 255 ALA A O 1
ATOM 1960 N N . LEU A 1 256 ? -101.450 44.575 49.378 1.00 40.12 256 LEU A N 1
ATOM 1961 C CA . LEU A 1 256 ? -102.641 44.685 48.516 1.00 40.12 256 LEU A CA 1
ATOM 1962 C C . LEU A 1 256 ? -102.608 45.557 47.246 1.00 40.12 256 LEU A C 1
ATOM 1964 O O . LEU A 1 256 ? -102.484 46.770 47.313 1.00 40.12 256 LEU A O 1
ATOM 1968 N N . ALA A 1 257 ? -102.926 44.916 46.111 1.00 41.34 257 ALA A N 1
ATOM 1969 C CA . ALA A 1 257 ? -104.134 45.130 45.281 1.00 41.34 257 ALA A CA 1
ATOM 1970 C C . ALA A 1 257 ? -103.806 44.761 43.817 1.00 41.34 257 ALA A C 1
ATOM 1972 O O . ALA A 1 257 ? -102.862 45.275 43.236 1.00 41.34 257 ALA A O 1
ATOM 1973 N N . GLN A 1 258 ? -104.400 43.689 43.293 1.00 39.97 258 GLN A N 1
ATOM 1974 C CA . GLN A 1 258 ? -105.607 43.667 42.449 1.00 39.97 258 GLN A CA 1
ATOM 1975 C C . GLN A 1 258 ? -105.291 43.460 40.964 1.00 39.97 258 GLN A C 1
ATOM 1977 O O . GLN A 1 258 ? -104.454 44.121 40.364 1.00 39.97 258 GLN A O 1
ATOM 1982 N N . GLN A 1 259 ? -106.016 42.480 40.433 1.00 41.69 259 GLN A N 1
ATOM 1983 C CA . GLN A 1 259 ? -106.200 42.135 39.034 1.00 41.69 259 GLN A CA 1
ATOM 1984 C C . GLN A 1 259 ? -106.634 43.335 38.184 1.00 41.69 259 GLN A C 1
ATOM 1986 O O . GLN A 1 259 ? -107.480 44.121 38.615 1.00 41.69 259 GLN A O 1
ATOM 1991 N N . ALA A 1 260 ? -106.162 43.353 36.941 1.00 45.75 260 ALA A N 1
ATOM 1992 C CA . ALA A 1 260 ? -106.988 43.554 35.755 1.00 45.75 260 ALA A CA 1
ATOM 1993 C C . ALA A 1 260 ? -106.366 42.756 34.602 1.00 45.75 260 ALA A C 1
ATOM 1995 O O . ALA A 1 260 ? -105.120 42.799 34.483 1.00 45.75 260 ALA A O 1
#

Organism: Pseudoxanthomonas suwonensis (strain 11-1) (NCBI:txid743721)

=== Feature glossary ===
The record interleaves many kinds of information about one protein. Here is each kind framed as the question it answers.

Q: What does the local fold look like, residue by residue?
A: A 3Di character summarizes, for each residue, the relative orientation of the Cα frame of its nearest spatial neighbor. Because it encodes fold topology rather than chemistry, 3Di alignments detect remote structural similarity that sequence alignment misses.

Q: Which residues are in helices, strands, or loops?
A: Secondary structure is the local, repeating backbone conformation. DSSP classifies it into eight states by reading the hydrogen-bond network: three helix types (H, G, I), two β types (E, B), two non-regular types (T, S), and unstructured coil (-).

Q: How big and how compact is the whole molecule?
A: Three whole-structure scalars: the radius of gyration (RMS distance of Cα from centroid, in Å), the count of Cα–Cα contacts (pairs closer than 8 Å and separated by more than four residues in sequence — i.e. tertiary, not local, contacts), and the bounding-box dimensions. Together they distinguish compact globular folds from extended fibres or disordered chains.

Q: How confident is the AlphaFold model at each residue?
A: For AlphaFold models, the B-factor field carries pLDDT — the model's own estimate of local accuracy on a 0–100 scale. Regions with pLDDT<50 should be treated as essentially unmodeled; they often correspond to intrinsically disordered segments.

Q: What family and function is it annotated with?
A: Functional annotations link the protein to curated databases. InterPro entries identify conserved domains and families by matching the sequence against member-database signatures (Pfam, PROSITE, CDD, …). Gene Ontology (GO) terms describe molecular function, biological process, and cellular component in a controlled vocabulary. CATH places the structure in a hierarchical fold classification (Class/Architecture/Topology/Homologous-superfamily). The organism is the source spe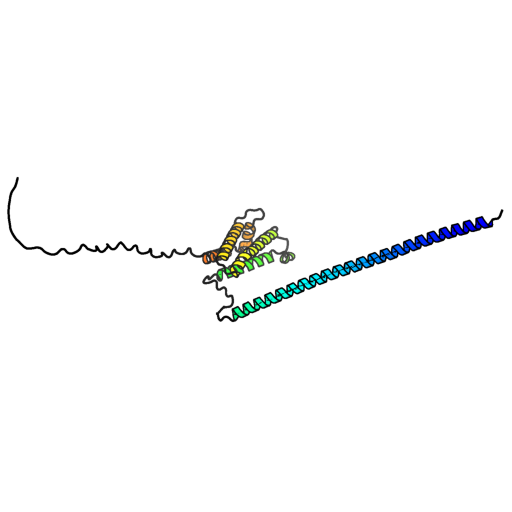cies.

Q: What known structures does this most resemble?
A: Nearest PDB neighbors are the top structural matches found by Foldseek when searching this structure against the entire Protein Data Bank. Each hit reports a TM-score (0 to 1; >0.5 almost always implies the same fold) and an E-value. These are *structural* homologs — they may share no detectable sequence similarity.

Q: Which residues are buried vs exposed?
A: Solvent-accessible surface area (SASA) is the area in Å² traced out by the centre of a 1.4 Å probe sphere (a water molecule) rolled over the protein's van der Waals surface (Shrake–Rupley / Lee–Richards construction). Buried residues have near-zero SASA; fully exposed residues can exceed 200 Å². The total SASA scales roughly with the number of surface residues.

Q: What are the backbone torsion angles?
A: φ (phi) and ψ (psi) are the two rotatable backbone dihedrals per residue: φ is the C(i-1)–N–Cα–C torsion, ψ is the N–Cα–C–N(i+1) torsion, both in degrees on (−180°, 180°]. α-helical residues cluster near (−60°, −45°); β-strand residues near (−120°, +130°). A Ramachandran plot is simply a scatter of (φ, ψ) for every residue.

Q: Are the domains correctly placed relative to each other?
A: Predicted aligned error is AlphaFold's pairwise confidence. Unlike pLDDT (per-residue), PAE is per-residue-pair and captures whether two parts of the structure are correctly placed relative to each other. Units are ångströms of expected positional error.

Q: What if only a Cα trace is available?
A: P-SEA three-state annotation labels each residue as helix, strand, or coil based purely on the geometry of the Cα trace. It serves as a fallback when the full backbone (and thus DSSP) is unavailable.

Q: What is the amino-acid chain?
A: This is the polypeptide sequence — one letter per residue, N-terminus first. Length ranges from a few dozen residues for small domains to over a thousand for large multi-domain proteins.

Q: What do the rendered images show?
A: The six renders are orthographic views along the three Cartesian axes in both directions. Representation (cartoon, sticks, or surface) and color scheme (sequence-rainbow or by-chain) vary across proteins so the training set covers all the common visualization conventions.

Q: What do the diagnostic plots show?
A: Plot images: a contact map (which residues are close in 3D, as an N×N binary image), a Ramachandran scatter (backbone torsion angles, revealing secondary-structure composition at a glance), and — for AlphaFold structures — a PAE heatmap (pairwise prediction confidence).

Q: How mobile is each atom in the crystal?
A: B-factor (Debye–Waller factor) reflects atomic displacement in the crystal lattice. It is an experimental observable (units Å²), not a prediction; low values mean the atom is pinned down, high values mean it moves or is heterogeneous across the crystal.

Q: Where is each backbone atom in 3D?
A: The mmCIF table is the protein's shape written out atom by atom. For each backbone N, Cα, C, and carbonyl O, it records an (x, y, z) coordinate triple in Å plus the residue type, chain letter, and residue number.